Protein AF-X1UPT7-F1 (afdb_monomer)

Structure (mmCIF, N/CA/C/O backbone):
data_AF-X1UPT7-F1
#
_entry.id   AF-X1UPT7-F1
#
loop_
_atom_site.group_PDB
_atom_site.id
_atom_site.type_symbol
_atom_site.label_atom_id
_atom_site.label_alt_id
_atom_site.label_comp_id
_atom_site.label_asym_id
_atom_site.label_entity_id
_atom_site.label_seq_id
_atom_site.pdbx_PDB_ins_code
_atom_site.Cartn_x
_atom_site.Cartn_y
_atom_site.Cartn_z
_atom_site.occupancy
_atom_site.B_iso_or_equiv
_atom_site.auth_seq_id
_atom_site.auth_comp_id
_atom_site.auth_asym_id
_atom_site.auth_atom_id
_atom_site.pdbx_PDB_model_num
ATOM 1 N N . MET A 1 1 ? 21.732 7.103 10.721 1.00 56.06 1 MET A N 1
ATOM 2 C CA . MET A 1 1 ? 21.686 8.504 11.202 1.00 56.06 1 MET A CA 1
ATOM 3 C C . MET A 1 1 ? 20.406 9.208 10.774 1.00 56.06 1 MET A C 1
ATOM 5 O O . MET A 1 1 ? 19.753 9.773 11.635 1.00 56.06 1 MET A O 1
ATOM 9 N N . GLU A 1 2 ? 19.996 9.115 9.507 1.00 61.31 2 GLU A N 1
ATOM 10 C CA . GLU A 1 2 ? 18.750 9.713 8.986 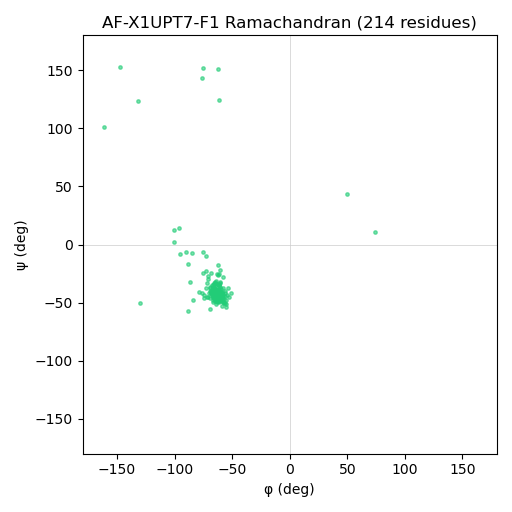1.00 61.31 2 GLU A CA 1
ATOM 11 C C . GLU A 1 2 ? 17.491 9.335 9.794 1.00 61.31 2 GLU A C 1
ATOM 13 O O . GLU A 1 2 ? 16.743 10.208 10.227 1.00 61.31 2 GLU A O 1
ATOM 18 N N . THR A 1 3 ? 17.338 8.053 10.142 1.00 68.00 3 THR A N 1
ATOM 19 C CA . THR A 1 3 ? 16.233 7.556 10.982 1.00 68.00 3 THR A CA 1
ATOM 20 C C . THR A 1 3 ? 16.205 8.185 12.380 1.00 68.00 3 THR A C 1
ATOM 22 O O . THR A 1 3 ? 15.137 8.411 12.937 1.00 68.00 3 THR A O 1
ATOM 25 N N . ILE A 1 4 ? 17.373 8.501 12.953 1.00 77.75 4 ILE A N 1
ATOM 26 C CA . ILE A 1 4 ? 17.478 9.086 14.298 1.00 77.75 4 ILE A CA 1
ATOM 27 C C . ILE A 1 4 ? 17.049 10.555 14.262 1.00 77.75 4 ILE A C 1
ATOM 29 O O . ILE A 1 4 ? 16.282 10.979 15.122 1.00 77.75 4 ILE A O 1
ATOM 33 N N . PHE A 1 5 ? 17.480 11.317 13.251 1.00 79.75 5 PHE A N 1
ATOM 34 C CA . PHE A 1 5 ? 17.073 12.716 13.081 1.00 79.75 5 PHE A CA 1
ATOM 35 C C . PHE A 1 5 ? 15.572 12.849 12.818 1.00 79.75 5 PHE A C 1
ATOM 37 O O . PHE A 1 5 ? 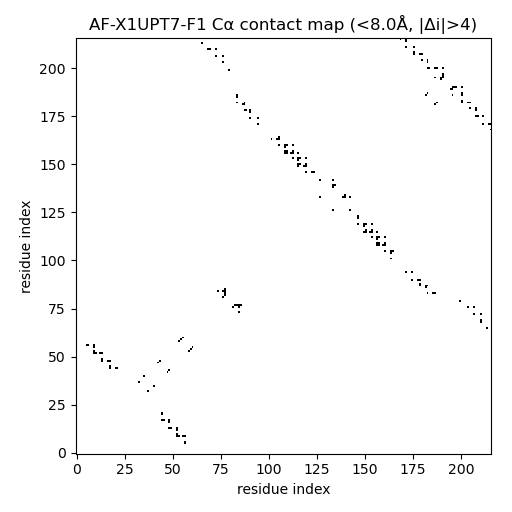14.919 13.681 13.446 1.00 79.75 5 PHE A O 1
ATOM 44 N N . LEU A 1 6 ? 15.015 11.998 11.953 1.00 76.31 6 LEU A N 1
ATOM 45 C CA . LEU A 1 6 ? 13.578 11.968 11.677 1.00 76.31 6 LEU A CA 1
ATOM 46 C C . LEU A 1 6 ? 12.762 11.578 12.909 1.00 76.31 6 LEU A C 1
ATOM 48 O O . LEU A 1 6 ? 11.766 12.229 13.223 1.00 76.31 6 LEU A O 1
ATOM 52 N N . SER A 1 7 ? 13.215 10.567 13.653 1.00 79.19 7 SER A N 1
ATOM 53 C CA . SER A 1 7 ? 12.570 10.173 14.905 1.00 79.19 7 SER A CA 1
ATOM 54 C C . SER A 1 7 ? 12.634 11.292 15.944 1.00 79.19 7 SER A C 1
ATOM 56 O O . SER A 1 7 ? 11.641 11.554 16.620 1.00 79.19 7 SER A O 1
ATOM 58 N N . TYR A 1 8 ? 13.773 11.975 16.074 1.00 85.50 8 TYR A N 1
ATOM 59 C CA . TYR A 1 8 ? 13.924 13.084 17.012 1.00 85.50 8 TYR A CA 1
ATOM 60 C C . TYR A 1 8 ? 13.021 14.266 16.639 1.00 85.50 8 TYR A C 1
ATOM 62 O O . TYR A 1 8 ? 12.299 14.775 17.494 1.00 85.50 8 TYR A O 1
ATOM 70 N N . ALA A 1 9 ? 12.994 14.655 15.361 1.00 83.38 9 ALA A N 1
ATOM 71 C CA . ALA A 1 9 ? 12.114 15.708 14.858 1.00 83.38 9 ALA A CA 1
ATOM 72 C C . ALA A 1 9 ? 10.633 15.363 15.083 1.00 83.38 9 ALA A C 1
ATOM 74 O O . ALA A 1 9 ? 9.875 16.197 15.577 1.00 83.38 9 ALA A O 1
ATOM 75 N N . GLY A 1 10 ? 10.238 14.116 14.808 1.00 82.94 10 GLY A N 1
ATOM 76 C CA . GLY A 1 10 ? 8.893 13.617 15.085 1.00 82.94 10 GLY A CA 1
ATOM 77 C C . GLY A 1 10 ? 8.505 13.736 16.554 1.00 82.94 10 GLY A C 1
ATOM 78 O O . GLY A 1 10 ? 7.450 14.283 16.870 1.00 82.94 10 GLY A O 1
ATOM 79 N N . GLN A 1 11 ? 9.376 13.282 17.460 1.00 86.31 11 GLN A N 1
ATOM 80 C CA . GLN A 1 11 ? 9.138 13.376 18.903 1.00 86.31 11 GLN A CA 1
ATOM 81 C C . GLN A 1 11 ? 9.111 14.827 19.400 1.00 86.31 11 GLN A C 1
ATOM 83 O O . GLN A 1 11 ? 8.275 15.164 20.237 1.00 86.31 11 GLN A O 1
ATOM 88 N N . ALA A 1 12 ? 9.957 15.708 18.861 1.00 87.56 12 ALA A N 1
ATOM 89 C CA . ALA A 1 12 ? 9.959 17.131 19.202 1.00 87.56 12 ALA A CA 1
ATOM 90 C C . ALA A 1 12 ? 8.655 17.831 18.780 1.00 87.56 12 ALA A C 1
ATOM 92 O O . ALA A 1 12 ? 8.080 18.599 19.556 1.00 87.56 12 ALA A O 1
ATOM 93 N N . VAL A 1 13 ? 8.149 17.528 17.580 1.00 86.38 13 VAL A N 1
ATOM 94 C CA . VAL A 1 13 ? 6.847 18.019 17.100 1.00 86.38 13 VAL A CA 1
ATOM 95 C C . VAL A 1 13 ? 5.713 17.502 17.991 1.00 86.38 13 VAL A C 1
ATOM 97 O O . VAL A 1 13 ? 4.844 18.275 18.393 1.00 86.38 13 VAL A O 1
ATOM 100 N N . LEU A 1 14 ? 5.747 16.219 18.360 1.00 87.56 14 LEU A N 1
ATOM 101 C CA . LEU A 1 14 ? 4.757 15.594 19.240 1.00 87.56 14 LEU A CA 1
ATOM 102 C C . LEU A 1 14 ? 4.750 16.252 20.632 1.00 87.56 14 LEU A C 1
ATOM 104 O O . LEU A 1 14 ? 3.688 16.595 21.157 1.00 87.56 14 LEU A O 1
ATOM 108 N N . PHE A 1 15 ? 5.935 16.486 21.200 1.00 89.75 15 PHE A N 1
ATOM 109 C CA . PHE A 1 15 ? 6.110 17.189 22.469 1.00 89.75 15 PHE A CA 1
ATOM 110 C C . PHE A 1 15 ? 5.512 18.600 22.421 1.00 89.75 15 PHE A C 1
ATOM 112 O O . PHE A 1 15 ? 4.716 18.958 23.295 1.00 89.75 15 PHE A O 1
ATOM 119 N N . ARG A 1 16 ? 5.832 19.384 21.381 1.00 91.38 16 ARG A N 1
ATOM 120 C CA . ARG A 1 16 ? 5.304 20.747 21.224 1.00 91.38 16 ARG A CA 1
ATOM 121 C C . ARG A 1 16 ? 3.782 20.750 21.061 1.00 91.38 16 ARG A C 1
ATOM 123 O O . ARG A 1 16 ? 3.112 21.447 21.815 1.00 91.38 16 ARG A O 1
ATOM 130 N N . MET A 1 17 ? 3.233 19.919 20.170 1.00 91.00 17 MET A N 1
ATOM 131 C CA . MET A 1 17 ? 1.781 19.834 19.957 1.00 91.00 17 MET A CA 1
ATOM 132 C C . MET A 1 17 ? 1.025 19.451 21.235 1.00 91.00 17 MET A C 1
ATOM 134 O O . MET A 1 17 ? -0.002 20.051 21.539 1.00 91.00 17 MET A O 1
ATOM 138 N N . ARG A 1 18 ? 1.522 18.478 22.013 1.00 92.00 18 ARG A N 1
ATOM 139 C CA . ARG A 1 18 ? 0.886 18.099 23.289 1.00 92.00 18 ARG A CA 1
ATOM 140 C C . ARG A 1 18 ? 0.945 19.220 24.319 1.00 92.00 18 ARG A C 1
ATOM 142 O O . ARG A 1 18 ? -0.029 19.413 25.039 1.00 92.00 18 ARG A O 1
ATOM 149 N N . THR A 1 19 ? 2.058 19.945 24.370 1.00 93.50 19 THR A N 1
ATOM 150 C CA . THR A 1 19 ? 2.248 21.060 25.305 1.00 93.50 19 THR A CA 1
ATOM 151 C C . THR A 1 19 ? 1.307 22.218 24.971 1.00 93.50 19 THR A C 1
ATOM 153 O O . THR A 1 19 ? 0.572 22.665 25.845 1.00 93.50 19 THR A O 1
ATOM 156 N N . GLU A 1 20 ? 1.250 22.640 23.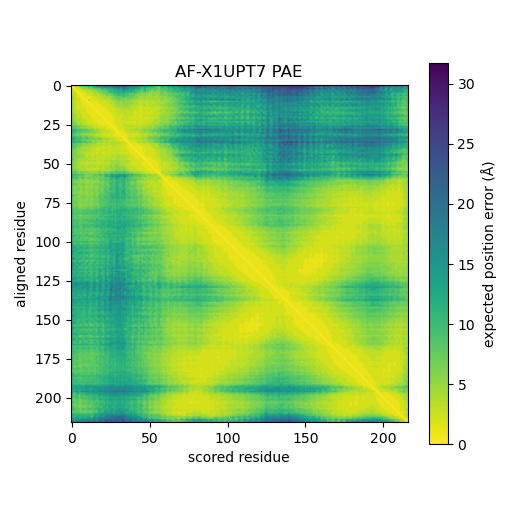705 1.00 93.62 20 GLU A N 1
ATOM 157 C CA . GLU A 1 20 ? 0.351 23.709 23.240 1.00 93.62 20 GLU A CA 1
ATOM 158 C C . GLU A 1 20 ? -1.126 23.329 23.405 1.00 93.62 20 GLU A C 1
ATOM 160 O O . GLU A 1 20 ? -1.926 24.134 23.873 1.00 93.62 20 GLU A O 1
ATOM 165 N N . MET A 1 21 ? -1.496 22.084 23.088 1.00 91.00 21 MET A N 1
ATOM 166 C CA . MET A 1 21 ? -2.861 21.594 23.301 1.00 91.00 21 MET A CA 1
ATOM 167 C C . MET A 1 21 ? -3.239 21.572 24.782 1.00 91.00 21 MET A C 1
ATOM 169 O O . MET A 1 21 ? -4.369 21.908 25.129 1.00 91.00 21 MET A O 1
ATOM 173 N N . PHE A 1 22 ? -2.321 21.166 25.660 1.00 92.88 22 PHE A N 1
ATOM 174 C CA . PHE A 1 22 ? -2.568 21.148 27.097 1.00 92.88 22 PHE A CA 1
ATOM 175 C C . PHE A 1 22 ? -2.723 22.563 27.665 1.00 92.88 22 PHE A C 1
ATOM 177 O O . PHE A 1 22 ? -3.667 22.808 28.413 1.00 92.88 22 PHE A O 1
ATOM 184 N N . ASP A 1 23 ? -1.852 23.492 27.269 1.00 95.31 23 ASP A N 1
ATOM 185 C CA . ASP A 1 23 ? -1.944 24.899 27.671 1.00 95.31 23 ASP A CA 1
ATOM 186 C C . ASP A 1 23 ? -3.246 25.542 27.165 1.00 95.31 23 ASP A C 1
ATOM 188 O O . ASP A 1 23 ? -3.995 26.147 27.933 1.00 95.31 23 ASP A O 1
ATOM 192 N N . HIS A 1 24 ? -3.602 25.297 25.901 1.00 93.69 24 HIS A N 1
ATOM 193 C CA . HIS A 1 24 ? -4.856 25.780 25.332 1.00 93.69 24 HIS A CA 1
ATOM 194 C C . HIS A 1 24 ? -6.080 25.237 26.082 1.00 93.69 24 HIS A C 1
ATOM 196 O O . HIS A 1 24 ? -7.001 25.995 26.376 1.00 93.69 24 HIS A O 1
ATOM 202 N N . LEU A 1 25 ? -6.087 23.947 26.445 1.00 92.88 25 LEU A N 1
ATOM 203 C CA . LEU A 1 25 ? -7.176 23.353 27.226 1.00 92.88 25 LEU A CA 1
ATOM 204 C C . LEU A 1 25 ? -7.347 24.034 28.592 1.00 92.88 25 LEU A C 1
ATOM 206 O O . LEU A 1 25 ? -8.484 24.204 29.024 1.00 92.88 25 LEU A O 1
ATOM 210 N N . GLN A 1 26 ? -6.267 24.461 29.254 1.00 92.69 26 GLN A N 1
ATOM 211 C CA . GLN A 1 26 ? -6.364 25.162 30.543 1.00 92.69 26 GLN A CA 1
ATOM 212 C C . GLN A 1 26 ? -6.993 26.558 30.434 1.00 92.69 26 GLN A C 1
ATOM 214 O O . GLN A 1 26 ? -7.561 27.050 31.406 1.00 92.69 26 GLN A O 1
ATOM 219 N N . GLN A 1 27 ? -6.921 27.187 29.261 1.00 94.44 27 GLN A N 1
ATOM 220 C CA . GLN A 1 27 ? -7.452 28.531 29.017 1.00 94.44 27 GLN A CA 1
ATOM 221 C C . GLN A 1 27 ? -8.919 28.521 28.545 1.00 94.44 27 GLN A C 1
ATOM 223 O O . GLN A 1 27 ? -9.542 29.577 28.412 1.00 94.44 27 GLN A O 1
ATOM 228 N N . LEU A 1 28 ? -9.499 27.343 28.285 1.00 92.81 28 LEU A N 1
ATOM 229 C CA . LEU A 1 28 ? -10.886 27.221 27.839 1.00 92.81 28 LEU A CA 1
ATOM 230 C C . LEU A 1 28 ? -11.880 27.426 28.989 1.00 92.81 28 LEU A C 1
ATOM 232 O O . LEU A 1 28 ? -11.686 26.982 30.116 1.00 92.81 28 LEU A O 1
ATOM 236 N N . SER A 1 29 ? -13.009 28.065 28.673 1.00 93.75 29 SER A N 1
ATOM 237 C CA . SER A 1 29 ? -14.088 28.291 29.642 1.00 93.75 29 SER A CA 1
ATOM 238 C C . SER A 1 29 ? -14.698 26.981 30.163 1.00 93.75 29 SER A C 1
ATOM 240 O O . SER A 1 29 ? -14.821 26.012 29.417 1.00 93.75 29 SER A O 1
ATOM 242 N N . LEU A 1 30 ? -15.209 26.982 31.397 1.00 88.88 30 LEU A N 1
ATOM 243 C CA . LEU A 1 30 ? -15.924 25.834 31.985 1.00 88.88 30 LEU A CA 1
ATOM 244 C C . LEU A 1 30 ? -17.091 25.342 31.109 1.00 88.88 30 LEU A C 1
ATOM 246 O O . LEU A 1 30 ? -17.254 24.142 30.906 1.00 88.88 30 LEU A O 1
ATOM 250 N N . ARG A 1 31 ? -17.810 26.269 30.460 1.00 92.50 31 ARG A N 1
ATOM 251 C CA . ARG A 1 31 ? -18.898 25.960 29.517 1.00 92.50 31 ARG A CA 1
ATOM 252 C C . ARG A 1 31 ? -18.444 25.090 28.339 1.00 92.50 31 ARG A C 1
ATOM 254 O O . ARG A 1 31 ? -19.250 24.358 27.766 1.00 92.50 31 ARG A O 1
ATOM 261 N N . PHE A 1 32 ? -17.174 25.158 27.940 1.00 91.94 32 PHE A N 1
ATOM 262 C CA . PHE A 1 32 ? -16.632 24.265 26.916 1.00 91.94 32 PHE A CA 1
ATOM 263 C C . PHE A 1 32 ? -16.625 22.810 27.401 1.00 91.94 32 PHE A C 1
ATOM 265 O O . PHE A 1 32 ? -17.041 21.922 26.653 1.00 91.94 32 PHE A O 1
ATOM 272 N N . PHE A 1 33 ? -16.209 22.579 28.647 1.00 90.50 33 PHE A N 1
ATOM 273 C CA . PHE A 1 33 ? -16.139 21.252 29.261 1.00 90.50 33 PHE A CA 1
ATOM 274 C C . PHE A 1 33 ? -17.522 20.669 29.567 1.00 90.50 33 PHE A C 1
ATOM 276 O O . PHE A 1 33 ? -17.705 19.463 29.428 1.00 90.50 33 PHE A O 1
ATOM 283 N N . ASP A 1 34 ? -18.520 21.511 29.841 1.00 90.75 34 ASP A N 1
ATOM 284 C CA . ASP A 1 34 ? -19.914 21.063 29.982 1.00 90.75 34 ASP A CA 1
ATOM 285 C C . ASP A 1 34 ? -20.479 20.487 28.671 1.00 90.75 34 ASP A C 1
ATOM 287 O O . ASP A 1 34 ? -21.296 19.567 28.672 1.00 90.75 34 ASP A O 1
ATOM 291 N N . ASN A 1 35 ? -20.010 20.999 27.527 1.00 89.69 35 ASN A N 1
ATOM 292 C CA . ASN A 1 35 ? -20.468 20.585 26.199 1.00 89.69 35 ASN A CA 1
ATOM 293 C C . ASN A 1 35 ? -19.587 19.498 25.549 1.00 89.69 35 ASN A C 1
ATOM 295 O O . ASN A 1 35 ? -19.950 18.950 24.503 1.00 89.69 35 ASN A O 1
ATOM 299 N N . HIS A 1 36 ? -18.439 19.155 26.146 1.00 87.50 36 HIS A N 1
ATOM 300 C CA . HIS A 1 36 ? -17.479 18.205 25.578 1.00 87.50 36 HIS A CA 1
ATOM 301 C C . HIS A 1 36 ? -17.026 17.162 26.599 1.00 87.50 36 HIS A C 1
ATOM 303 O O . HIS A 1 36 ? -16.427 17.467 27.621 1.00 87.50 36 HIS A O 1
ATOM 309 N N . LYS A 1 37 ? -17.212 15.879 26.267 1.00 89.06 37 LYS A N 1
ATOM 310 C CA . LYS A 1 37 ? -16.746 14.769 27.111 1.00 89.06 37 LYS A CA 1
ATOM 311 C C . LYS A 1 37 ? -15.219 14.803 27.260 1.00 89.06 37 LYS A C 1
ATOM 313 O O . LYS A 1 37 ? -14.514 14.685 26.256 1.00 89.06 37 LYS A O 1
ATOM 318 N N . VAL A 1 38 ? -14.721 14.830 28.499 1.00 87.50 38 VAL A N 1
ATOM 319 C CA . VAL A 1 38 ? -13.280 14.823 28.834 1.00 87.50 38 VAL A CA 1
ATOM 320 C C . VAL A 1 38 ? -12.527 13.690 28.126 1.00 87.50 38 VAL A C 1
ATOM 322 O O . VAL A 1 38 ? -11.476 13.918 27.535 1.00 87.50 38 VAL A O 1
ATOM 325 N N . GLY A 1 39 ? -13.105 12.485 28.064 1.00 84.81 39 GLY A N 1
ATOM 326 C CA . GLY A 1 39 ? -12.492 11.351 27.359 1.00 84.81 39 GLY A CA 1
ATOM 327 C C . GLY A 1 39 ? -12.266 11.587 25.857 1.00 84.81 39 GLY A C 1
ATOM 328 O O . GLY A 1 39 ? -11.278 11.115 25.300 1.00 84.81 39 GLY A O 1
ATOM 329 N N . ARG A 1 40 ? -13.128 12.373 25.193 1.00 84.06 40 ARG A N 1
ATOM 330 C CA . ARG A 1 40 ? -12.933 12.756 23.784 1.00 84.06 40 ARG A CA 1
ATOM 331 C C . ARG A 1 40 ? -11.750 13.714 23.642 1.00 84.06 40 ARG A C 1
ATOM 333 O O . ARG A 1 40 ? -10.983 13.567 22.698 1.00 84.06 40 ARG A O 1
ATOM 340 N N . LEU A 1 41 ? -11.595 14.662 24.567 1.00 89.19 41 LEU A N 1
ATOM 341 C CA . LEU A 1 41 ? -10.467 15.600 24.576 1.00 89.19 41 LEU A CA 1
ATOM 342 C C . LEU A 1 41 ? -9.144 14.855 24.799 1.00 89.19 41 LEU A C 1
ATOM 344 O O . LEU A 1 41 ? -8.211 15.035 24.021 1.00 89.19 41 LEU A O 1
ATOM 348 N N . MET A 1 42 ? -9.110 13.931 25.764 1.00 87.88 42 MET A N 1
ATOM 349 C CA . MET A 1 42 ? -7.947 13.069 26.015 1.00 87.88 42 MET A CA 1
ATOM 350 C C . MET A 1 42 ? -7.572 12.234 24.784 1.00 87.88 42 MET A C 1
ATOM 352 O O . MET A 1 42 ? -6.403 12.191 24.404 1.00 87.88 42 MET A O 1
ATOM 356 N N . SER A 1 43 ? -8.560 11.637 24.102 1.00 86.69 43 SER A N 1
ATOM 357 C CA . SER A 1 43 ? -8.315 10.890 22.862 1.00 86.69 43 SER A CA 1
ATOM 358 C C . SER A 1 43 ? -7.723 11.766 21.760 1.00 86.69 43 SER A C 1
ATOM 360 O O . SER A 1 43 ? -6.850 11.296 21.043 1.00 86.69 43 SER A O 1
ATOM 362 N N . ARG A 1 44 ? -8.162 13.019 21.606 1.00 86.94 44 ARG A N 1
ATOM 363 C CA . ARG A 1 44 ? -7.607 13.917 20.579 1.00 86.94 44 ARG A CA 1
ATOM 364 C C . ARG A 1 44 ? -6.147 14.270 20.865 1.00 86.94 44 ARG A C 1
ATOM 366 O O . ARG A 1 44 ? -5.307 14.173 19.979 1.00 86.94 44 ARG A O 1
ATOM 373 N N . VAL A 1 45 ? -5.826 14.615 22.113 1.00 89.12 45 VAL A N 1
ATOM 374 C CA . VAL A 1 45 ? -4.452 14.973 22.516 1.00 89.12 45 VAL A CA 1
ATOM 375 C C . VAL A 1 45 ? -3.488 13.786 22.393 1.00 89.12 45 VAL A C 1
ATOM 377 O O . VAL A 1 45 ? -2.308 13.969 22.096 1.00 89.12 45 VAL A O 1
ATOM 380 N N . GLN A 1 46 ? -3.969 12.561 22.615 1.00 85.25 46 GLN A N 1
ATOM 381 C CA . GLN A 1 46 ? -3.131 11.365 22.524 1.00 85.25 46 GLN A CA 1
ATOM 382 C C . GLN A 1 46 ? -3.085 10.774 21.114 1.00 85.25 46 GLN A C 1
ATOM 384 O O . GLN A 1 46 ? -1.992 10.638 20.568 1.00 85.25 46 GLN A O 1
ATOM 389 N N . ASN A 1 47 ? -4.242 10.434 20.541 1.00 87.69 47 ASN A N 1
ATOM 390 C CA . ASN A 1 47 ? -4.348 9.658 19.305 1.00 87.69 47 ASN A CA 1
ATOM 391 C C . ASN A 1 47 ? -4.228 10.534 18.058 1.00 87.69 47 ASN A C 1
ATOM 393 O O . ASN A 1 47 ? -3.451 10.199 17.169 1.00 87.69 47 ASN A O 1
ATOM 397 N N . ASP A 1 48 ? -4.947 11.657 17.986 1.00 89.62 48 ASP A N 1
ATOM 398 C CA . ASP A 1 48 ? -4.929 12.494 16.777 1.00 89.62 48 ASP A CA 1
ATOM 399 C C . ASP A 1 48 ? -3.548 13.147 16.603 1.00 89.62 48 ASP A C 1
ATOM 401 O O . ASP A 1 48 ? -2.993 13.140 15.507 1.00 89.62 48 ASP A O 1
ATOM 405 N N . VAL A 1 49 ? -2.937 13.626 17.694 1.00 86.62 49 VAL A N 1
ATOM 406 C CA . VAL A 1 49 ? -1.564 14.172 17.671 1.00 86.62 49 VAL A CA 1
ATOM 407 C C . VAL A 1 49 ? -0.540 13.108 17.264 1.00 86.62 49 VAL A C 1
ATOM 409 O O . VAL A 1 49 ? 0.390 13.402 16.515 1.00 86.62 49 VAL A O 1
ATOM 412 N N . HIS A 1 50 ? -0.707 11.867 17.727 1.00 86.31 50 HIS A N 1
ATOM 413 C CA . HIS A 1 50 ? 0.177 10.770 17.339 1.00 86.31 50 HIS A CA 1
ATOM 414 C C . HIS A 1 50 ? 0.030 10.411 15.854 1.00 86.31 50 HIS A C 1
ATOM 416 O O . HIS A 1 50 ? 1.039 10.286 15.169 1.00 86.31 50 HIS A O 1
ATOM 422 N N . GLN A 1 51 ? -1.197 10.363 15.327 1.00 85.44 51 GLN A N 1
ATOM 423 C CA . GLN A 1 51 ? -1.452 10.158 13.895 1.00 85.44 51 GLN A CA 1
ATOM 424 C C . GLN A 1 51 ? -0.806 11.252 13.035 1.00 85.44 51 GLN A C 1
ATOM 426 O O . GLN A 1 51 ? -0.198 10.957 12.009 1.00 85.44 51 GLN A O 1
ATOM 431 N N . VAL A 1 52 ? -0.889 12.519 13.457 1.00 85.38 52 VAL A N 1
ATOM 432 C CA . VAL A 1 52 ? -0.204 13.624 12.764 1.00 85.38 52 VAL A CA 1
ATOM 433 C C . VAL A 1 52 ? 1.309 13.409 12.764 1.00 85.38 52 VAL A C 1
ATOM 435 O O . VAL A 1 52 ? 1.950 13.596 11.731 1.00 85.38 52 VAL A O 1
ATOM 438 N N . GLN A 1 53 ? 1.887 12.981 13.889 1.00 84.50 53 GLN A N 1
ATOM 439 C CA . GLN A 1 53 ? 3.311 12.663 13.948 1.00 84.50 53 GLN A CA 1
ATOM 440 C C . GLN A 1 53 ? 3.681 11.508 13.009 1.00 84.50 53 GLN A C 1
ATOM 442 O O . GLN A 1 53 ? 4.653 11.655 12.276 1.00 84.50 53 GLN A O 1
ATOM 447 N N . GLU A 1 54 ? 2.925 10.409 12.981 1.00 83.38 54 GLU A N 1
ATOM 448 C CA . GLU A 1 54 ? 3.185 9.290 12.062 1.00 83.38 54 GLU A CA 1
ATOM 449 C C . GLU A 1 54 ? 3.136 9.730 10.593 1.00 83.38 54 GLU A C 1
ATOM 451 O O . GLU A 1 54 ? 4.036 9.411 9.812 1.00 83.38 54 GLU A O 1
ATOM 456 N N . LEU A 1 55 ? 2.138 10.536 10.220 1.00 82.12 55 LEU A N 1
ATOM 457 C CA . LEU A 1 55 ? 2.040 11.093 8.871 1.00 82.12 55 LEU A CA 1
ATOM 458 C C . LEU A 1 55 ? 3.263 11.944 8.506 1.00 82.12 55 LEU A C 1
ATOM 460 O O . LEU A 1 55 ? 3.751 11.846 7.382 1.00 82.12 55 LEU A O 1
ATOM 464 N N . LEU A 1 56 ? 3.775 12.751 9.439 1.00 76.12 56 LEU A N 1
ATOM 465 C CA . LEU A 1 56 ? 4.951 13.597 9.214 1.00 76.12 56 LEU A CA 1
ATOM 466 C C . LEU A 1 56 ? 6.259 12.798 9.160 1.00 76.12 56 LEU A C 1
ATOM 468 O O . LEU A 1 56 ? 7.143 13.142 8.378 1.00 76.12 56 LEU A O 1
ATOM 472 N N . THR A 1 57 ? 6.405 11.761 9.988 1.00 76.12 57 THR A N 1
ATOM 473 C CA . THR A 1 57 ? 7.676 11.030 10.113 1.00 76.12 57 THR A CA 1
ATOM 474 C C . THR A 1 57 ? 7.859 9.907 9.110 1.00 76.12 57 THR A C 1
ATOM 476 O O . THR A 1 57 ? 8.998 9.622 8.756 1.00 76.12 57 THR A O 1
ATOM 479 N N . SER A 1 58 ? 6.787 9.241 8.687 1.00 74.19 58 SER A N 1
ATOM 480 C CA . SER A 1 58 ? 6.879 8.088 7.782 1.00 74.19 58 SER A CA 1
ATOM 481 C C . SER A 1 58 ? 5.930 8.230 6.604 1.00 74.19 58 SER A C 1
ATOM 483 O O . SER A 1 58 ? 6.376 8.185 5.464 1.00 74.19 58 SER A O 1
ATOM 485 N N . GLY A 1 59 ? 4.650 8.524 6.847 1.00 77.56 59 GLY A N 1
ATOM 486 C CA . GLY A 1 59 ? 3.633 8.511 5.789 1.00 77.56 59 GLY A CA 1
ATOM 487 C C . GLY A 1 59 ? 3.965 9.402 4.584 1.00 77.56 59 GLY A C 1
ATOM 488 O O . GLY A 1 59 ? 3.984 8.935 3.446 1.00 77.56 59 GLY A O 1
ATOM 489 N N . ILE A 1 60 ? 4.248 10.686 4.813 1.00 81.94 60 ILE A N 1
ATOM 490 C CA . ILE A 1 60 ? 4.533 11.646 3.735 1.00 81.94 60 ILE A CA 1
ATOM 491 C C . ILE A 1 60 ? 5.882 11.354 3.075 1.00 81.94 60 ILE A C 1
ATOM 493 O O . ILE A 1 60 ? 5.989 11.426 1.851 1.00 81.94 60 ILE A O 1
ATOM 497 N N . LEU A 1 61 ? 6.904 11.019 3.863 1.00 82.56 61 LEU A N 1
ATOM 498 C CA . LEU A 1 61 ? 8.241 10.746 3.337 1.00 82.56 61 LEU A CA 1
ATOM 499 C C . LEU A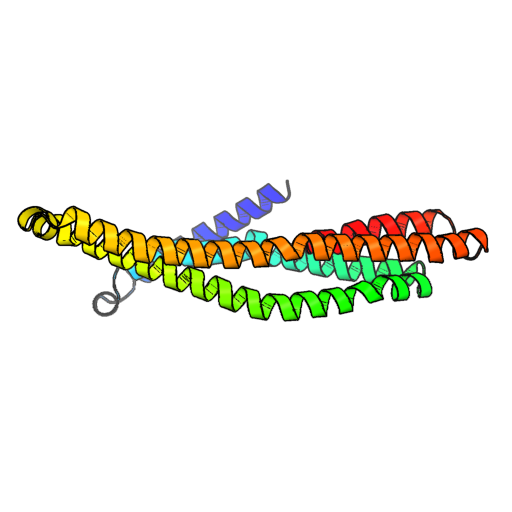 1 61 ? 8.265 9.492 2.470 1.00 82.56 61 LEU A C 1
ATOM 501 O O . LEU A 1 61 ? 8.871 9.521 1.399 1.00 82.56 61 LEU A O 1
ATOM 505 N N . ASP A 1 62 ? 7.558 8.440 2.868 1.00 82.88 62 ASP A N 1
ATOM 506 C CA . ASP A 1 62 ? 7.443 7.213 2.083 1.00 82.88 62 ASP A CA 1
ATOM 507 C C . ASP A 1 62 ? 6.724 7.479 0.756 1.00 82.88 62 ASP A C 1
ATOM 509 O O . ASP A 1 62 ? 7.190 7.040 -0.299 1.00 82.88 62 ASP A O 1
ATOM 513 N N . ILE A 1 63 ? 5.637 8.262 0.772 1.00 85.25 63 ILE A N 1
ATOM 514 C CA . ILE A 1 63 ? 4.905 8.655 -0.445 1.00 85.25 63 ILE A CA 1
ATOM 515 C C . ILE A 1 63 ? 5.798 9.481 -1.374 1.00 85.25 63 ILE A C 1
ATOM 517 O O . ILE A 1 63 ? 5.871 9.191 -2.570 1.00 85.25 63 ILE A O 1
ATOM 521 N N . LEU A 1 64 ? 6.486 10.496 -0.843 1.00 87.00 64 LEU A N 1
ATOM 522 C CA . LEU A 1 64 ? 7.366 11.361 -1.629 1.00 87.00 64 LEU A CA 1
ATOM 523 C C . LEU A 1 64 ? 8.542 10.581 -2.215 1.00 87.00 64 LEU A C 1
ATOM 525 O O . LEU A 1 64 ? 8.825 10.705 -3.406 1.00 87.00 64 LEU A O 1
ATOM 529 N N . THR A 1 65 ? 9.190 9.745 -1.407 1.00 86.94 65 THR A N 1
ATOM 530 C CA . THR A 1 65 ? 10.321 8.914 -1.834 1.00 86.94 65 THR A CA 1
ATOM 531 C C . THR A 1 65 ? 9.883 7.922 -2.901 1.00 86.94 65 THR A C 1
ATOM 533 O O . THR A 1 65 ? 10.560 7.776 -3.919 1.00 86.94 65 THR A O 1
ATOM 536 N N . SER A 1 66 ? 8.724 7.286 -2.724 1.00 88.50 66 SER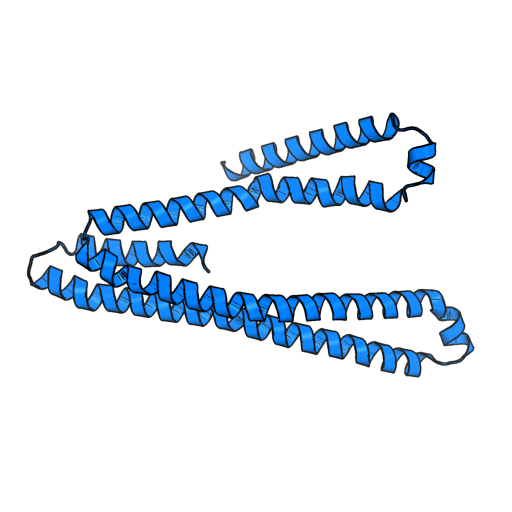 A N 1
ATOM 537 C CA . SER A 1 66 ? 8.156 6.362 -3.708 1.00 88.50 66 SER A CA 1
ATOM 538 C C . SER A 1 66 ? 7.825 7.074 -5.017 1.00 88.50 66 SER A C 1
ATOM 540 O O . SER A 1 66 ? 8.234 6.613 -6.081 1.00 88.50 66 SER A O 1
ATOM 542 N N . ALA A 1 67 ? 7.152 8.226 -4.959 1.00 90.25 67 ALA A N 1
ATOM 543 C CA . ALA A 1 67 ? 6.812 9.010 -6.144 1.00 90.25 67 ALA A CA 1
ATOM 544 C C . ALA A 1 67 ? 8.068 9.480 -6.892 1.00 90.25 67 ALA A C 1
ATOM 546 O O . ALA A 1 67 ? 8.174 9.287 -8.104 1.00 90.25 67 ALA A O 1
ATOM 547 N N . LEU A 1 68 ? 9.049 10.030 -6.172 1.00 91.25 68 LEU A N 1
ATOM 548 C CA . LEU A 1 68 ? 10.308 10.489 -6.753 1.00 91.25 68 LEU A CA 1
ATOM 549 C C . LEU A 1 68 ? 11.105 9.329 -7.358 1.00 91.25 68 LEU A C 1
ATOM 551 O O . LEU A 1 68 ? 11.649 9.465 -8.451 1.00 91.25 68 LEU A O 1
ATOM 555 N N . THR A 1 69 ? 11.128 8.174 -6.691 1.00 90.62 69 THR A N 1
ATOM 556 C CA . THR A 1 69 ? 11.788 6.963 -7.194 1.00 90.62 69 THR A CA 1
ATOM 557 C C . THR A 1 69 ? 11.128 6.472 -8.480 1.00 90.62 69 THR A C 1
ATOM 559 O O . THR A 1 69 ? 11.829 6.213 -9.456 1.00 90.62 69 THR A O 1
ATOM 562 N N . LEU A 1 70 ? 9.795 6.386 -8.530 1.00 91.25 70 LEU A N 1
ATOM 563 C CA . LEU A 1 70 ? 9.065 5.953 -9.727 1.00 91.25 70 LEU A CA 1
ATOM 564 C C . LEU A 1 70 ? 9.287 6.905 -10.908 1.00 91.25 70 LEU A C 1
ATOM 566 O O . LEU A 1 70 ? 9.578 6.454 -12.019 1.00 91.25 70 LEU A O 1
ATOM 570 N N . VAL A 1 71 ? 9.194 8.216 -10.668 1.00 94.06 71 VAL A N 1
ATOM 571 C CA . VAL A 1 71 ? 9.439 9.243 -11.693 1.00 94.06 71 VAL A CA 1
ATOM 572 C C . VAL A 1 71 ? 10.892 9.192 -12.165 1.00 94.06 71 VAL A C 1
ATOM 574 O O . VAL A 1 71 ? 11.140 9.139 -13.368 1.00 94.06 71 VAL A O 1
ATOM 577 N N . GLY A 1 72 ? 11.850 9.131 -11.239 1.00 94.88 72 GLY A N 1
ATOM 578 C CA . GLY A 1 72 ? 13.276 9.059 -11.549 1.00 94.88 72 GLY A CA 1
ATOM 579 C C . GLY A 1 72 ? 13.637 7.822 -12.370 1.00 94.88 72 GLY A C 1
ATOM 580 O O . GLY A 1 72 ? 14.303 7.945 -13.396 1.00 94.88 72 GLY A O 1
ATOM 581 N N . ILE A 1 73 ? 13.143 6.642 -11.983 1.00 94.19 73 ILE A N 1
ATOM 582 C CA . ILE A 1 73 ? 13.348 5.399 -12.742 1.00 94.19 73 ILE A CA 1
ATOM 583 C C . ILE A 1 73 ? 12.748 5.515 -14.145 1.00 94.19 73 ILE A C 1
ATOM 585 O O . ILE A 1 73 ? 13.410 5.163 -15.118 1.00 94.19 73 ILE A O 1
ATOM 589 N N . THR A 1 74 ? 11.529 6.046 -14.261 1.00 94.25 74 THR A N 1
ATOM 590 C CA . THR A 1 74 ? 10.853 6.225 -15.555 1.00 94.25 74 THR A CA 1
ATOM 591 C C . THR A 1 74 ? 11.671 7.115 -16.489 1.00 94.25 74 THR A C 1
ATOM 593 O O . THR A 1 74 ? 11.912 6.743 -17.637 1.00 94.25 74 THR A O 1
ATOM 596 N N . ILE A 1 75 ? 12.147 8.261 -15.992 1.00 96.44 75 ILE A N 1
ATOM 597 C CA . ILE A 1 75 ? 12.976 9.197 -16.764 1.00 96.44 75 ILE A CA 1
ATOM 598 C C . ILE A 1 75 ? 14.276 8.519 -17.203 1.00 96.44 75 ILE A C 1
ATOM 600 O O . ILE A 1 75 ? 14.606 8.552 -18.388 1.00 96.44 75 ILE A O 1
ATOM 604 N N . VAL A 1 76 ? 14.987 7.860 -16.282 1.00 96.06 76 VAL A N 1
ATOM 605 C CA . VAL A 1 76 ? 16.255 7.185 -16.596 1.00 96.06 76 VAL A CA 1
ATOM 606 C C . VAL A 1 76 ? 16.051 6.078 -17.631 1.00 96.06 76 VAL A C 1
ATOM 608 O O . VAL A 1 76 ? 16.796 6.021 -18.605 1.00 96.06 76 VAL A O 1
ATOM 611 N N . MET A 1 77 ? 15.022 5.239 -17.486 1.00 95.62 77 MET A N 1
ATOM 612 C CA . MET A 1 77 ? 14.726 4.181 -18.458 1.00 95.62 77 MET A CA 1
ATOM 613 C C . MET A 1 77 ? 14.455 4.754 -19.854 1.00 95.62 77 MET A C 1
ATOM 615 O O . MET A 1 77 ? 15.001 4.246 -20.835 1.00 95.62 77 MET A O 1
ATOM 619 N N . ILE A 1 78 ? 13.665 5.829 -19.952 1.00 96.44 78 ILE A N 1
ATOM 620 C CA . ILE A 1 78 ? 13.385 6.503 -21.228 1.00 96.44 78 ILE A CA 1
ATOM 621 C C . ILE A 1 78 ? 14.671 7.074 -21.840 1.00 96.44 78 ILE A C 1
ATOM 623 O O . ILE A 1 78 ? 14.898 6.886 -23.032 1.00 96.44 78 ILE A O 1
ATOM 627 N N . MET A 1 79 ? 15.529 7.717 -21.041 1.00 96.00 79 MET A N 1
ATOM 628 C CA . MET A 1 79 ? 16.810 8.262 -21.512 1.00 96.00 79 MET A CA 1
ATOM 629 C C . MET A 1 79 ? 17.775 7.177 -22.005 1.00 96.00 79 MET A C 1
ATOM 631 O O . MET A 1 79 ? 18.533 7.418 -22.940 1.00 96.00 79 MET A O 1
ATOM 635 N N . MET A 1 80 ? 17.762 5.994 -21.385 1.00 94.25 80 MET A N 1
ATOM 636 C CA . MET A 1 80 ? 18.622 4.879 -21.784 1.00 94.25 80 MET A CA 1
ATOM 637 C C . MET A 1 80 ? 18.147 4.213 -23.077 1.00 94.25 80 MET A C 1
ATOM 639 O O . MET A 1 80 ? 18.962 3.907 -23.944 1.00 94.25 80 MET A O 1
ATOM 643 N N . ASN A 1 81 ? 16.845 3.940 -23.192 1.00 95.19 81 ASN A N 1
ATOM 644 C CA . ASN A 1 81 ? 16.257 3.358 -24.394 1.00 95.19 81 ASN A CA 1
ATOM 645 C C . ASN A 1 81 ? 14.741 3.589 -24.425 1.00 95.19 81 ASN A C 1
ATOM 647 O O . ASN A 1 81 ? 13.974 2.852 -23.802 1.00 95.19 81 ASN A O 1
ATOM 651 N N . THR A 1 82 ? 14.294 4.573 -25.205 1.00 95.44 82 THR A N 1
ATOM 652 C CA . THR A 1 82 ? 12.877 4.955 -25.296 1.00 95.44 82 THR A CA 1
ATOM 653 C C . THR A 1 82 ? 11.972 3.809 -25.753 1.00 95.44 82 THR A C 1
ATOM 655 O O . THR A 1 82 ? 10.886 3.632 -25.203 1.00 95.44 82 THR A O 1
ATOM 658 N N . ARG A 1 83 ? 12.397 3.012 -26.745 1.00 94.25 83 ARG A N 1
ATOM 659 C CA . ARG A 1 83 ? 11.573 1.920 -27.298 1.00 94.25 83 ARG A CA 1
ATOM 660 C C . ARG A 1 83 ? 11.360 0.821 -26.261 1.00 94.25 83 ARG A C 1
ATOM 662 O O . ARG A 1 83 ? 10.227 0.400 -26.038 1.00 94.25 83 ARG A O 1
ATOM 669 N N . LEU A 1 84 ? 12.440 0.393 -25.608 1.00 94.69 84 LEU A N 1
ATOM 670 C CA . LEU A 1 84 ? 12.386 -0.625 -24.564 1.00 94.69 84 LEU A CA 1
ATOM 671 C C . LEU A 1 84 ? 11.630 -0.108 -23.331 1.00 94.69 84 LEU A C 1
ATOM 673 O O . LEU A 1 84 ? 10.793 -0.824 -22.790 1.00 94.69 84 LEU A O 1
ATOM 677 N N . ALA A 1 85 ? 11.844 1.151 -22.934 1.00 95.31 85 ALA A N 1
ATOM 678 C CA . ALA A 1 85 ? 11.140 1.779 -21.818 1.00 95.31 85 ALA A CA 1
ATOM 679 C C . ALA A 1 85 ? 9.626 1.797 -22.033 1.00 95.31 85 ALA A C 1
ATOM 681 O O . ALA A 1 85 ? 8.897 1.274 -21.193 1.00 95.31 85 ALA A O 1
ATOM 682 N N . LEU A 1 86 ? 9.147 2.312 -23.168 1.00 94.94 86 LEU A N 1
ATOM 683 C CA . LEU A 1 86 ? 7.713 2.345 -23.470 1.00 94.94 86 LEU A CA 1
ATOM 684 C C . LEU A 1 86 ? 7.098 0.945 -23.470 1.00 94.94 86 LEU A C 1
ATOM 686 O O . LEU A 1 86 ? 6.035 0.754 -22.885 1.00 94.94 86 LEU A O 1
ATOM 690 N N . LEU A 1 87 ? 7.793 -0.036 -24.053 1.00 94.19 87 LEU A N 1
ATOM 691 C CA . LEU A 1 87 ? 7.358 -1.430 -24.064 1.00 94.19 87 LEU A CA 1
ATOM 692 C C . LEU A 1 87 ? 7.234 -1.989 -22.636 1.00 94.19 87 LEU A C 1
ATOM 694 O O .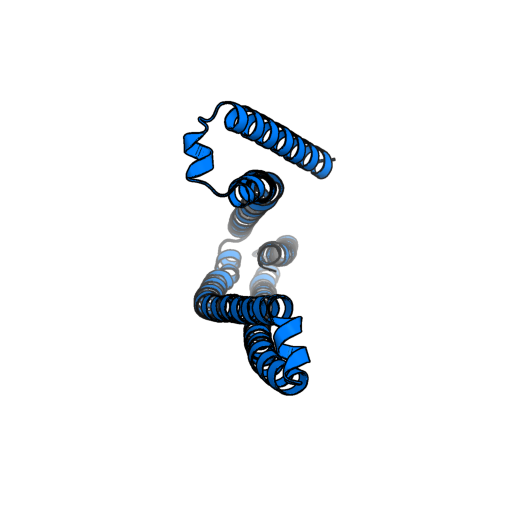 LEU A 1 87 ? 6.214 -2.582 -22.295 1.00 94.19 87 LEU A O 1
ATOM 698 N N . THR A 1 88 ? 8.218 -1.749 -21.769 1.00 92.62 88 THR A N 1
ATOM 699 C CA . THR A 1 88 ? 8.162 -2.202 -20.365 1.00 92.62 88 THR A CA 1
ATOM 700 C C . THR A 1 88 ? 7.116 -1.471 -19.532 1.00 92.62 88 THR A C 1
ATOM 702 O O . THR A 1 88 ? 6.444 -2.081 -18.699 1.00 92.62 88 THR A O 1
ATOM 705 N N . LEU A 1 89 ? 6.924 -0.176 -19.785 1.00 92.75 89 LEU A N 1
ATOM 706 C CA . LEU A 1 89 ? 5.968 0.661 -19.070 1.00 92.75 89 LEU A CA 1
ATOM 707 C C . LEU A 1 89 ? 4.519 0.348 -19.451 1.00 92.75 89 LEU A C 1
ATOM 709 O O . LEU A 1 89 ? 3.622 0.780 -18.737 1.00 92.75 89 LEU A O 1
ATOM 713 N N . THR A 1 90 ? 4.260 -0.458 -20.488 1.00 93.69 90 THR A N 1
ATOM 714 C CA . THR A 1 90 ? 2.902 -0.956 -20.792 1.00 93.69 90 THR A CA 1
ATOM 715 C C . THR A 1 90 ? 2.303 -1.801 -19.663 1.00 93.69 90 THR A C 1
ATOM 717 O O . THR A 1 90 ? 1.083 -1.881 -19.530 1.00 93.69 90 THR A O 1
ATOM 720 N N . VAL A 1 91 ? 3.137 -2.371 -18.791 1.00 92.88 91 VAL A N 1
ATOM 721 C CA . VAL A 1 91 ? 2.699 -3.113 -17.601 1.00 92.88 91 VAL A CA 1
ATOM 722 C C . VAL A 1 91 ? 2.102 -2.179 -16.534 1.00 92.88 91 VAL A C 1
ATOM 724 O O . VAL A 1 91 ? 1.225 -2.584 -15.771 1.00 92.88 91 VAL A O 1
ATOM 727 N N . VAL A 1 92 ? 2.517 -0.909 -16.497 1.00 91.75 92 VAL A N 1
ATOM 728 C CA . VAL A 1 92 ? 2.058 0.091 -15.517 1.00 91.75 92 VAL A CA 1
ATOM 729 C C . VAL A 1 92 ? 0.563 0.419 -15.638 1.00 91.75 92 VAL A C 1
ATOM 731 O O . VAL A 1 92 ? -0.126 0.337 -14.621 1.00 91.75 92 VAL A O 1
ATOM 734 N N . PRO A 1 93 ? -0.005 0.753 -16.817 1.00 94.31 93 PRO A N 1
ATOM 735 C CA . PRO A 1 93 ? -1.443 0.983 -16.932 1.00 94.31 93 PRO A CA 1
ATOM 736 C C . PRO A 1 93 ? -2.257 -0.276 -16.610 1.00 94.31 93 PRO A C 1
ATOM 738 O O . PRO A 1 93 ? -3.317 -0.164 -15.997 1.00 94.31 93 PRO A O 1
ATOM 741 N N . VAL A 1 94 ? -1.750 -1.473 -16.934 1.00 95.31 94 VAL A N 1
ATOM 742 C CA . VAL A 1 94 ? -2.390 -2.741 -16.542 1.00 95.31 94 VAL A CA 1
ATOM 743 C C . VAL A 1 94 ? -2.445 -2.868 -15.019 1.00 95.31 94 VAL A C 1
ATOM 745 O O . VAL A 1 94 ? -3.513 -3.140 -14.468 1.00 95.31 94 VAL A O 1
ATOM 748 N N . LEU A 1 95 ? -1.332 -2.598 -14.327 1.00 92.38 95 LEU A N 1
ATOM 749 C CA . LEU A 1 95 ? -1.294 -2.555 -12.864 1.00 92.38 95 LEU A CA 1
ATOM 750 C C . LEU A 1 95 ? -2.287 -1.521 -12.311 1.00 92.38 95 LEU A C 1
ATOM 752 O O . LEU A 1 95 ? -3.041 -1.829 -11.391 1.00 92.38 95 LEU A O 1
ATOM 756 N N . GLY A 1 96 ? -2.335 -0.321 -12.895 1.00 93.06 96 GLY A N 1
ATOM 757 C CA . GLY A 1 96 ? -3.263 0.738 -12.494 1.00 93.06 96 GLY A CA 1
ATOM 758 C C . GLY A 1 96 ? -4.731 0.309 -12.584 1.00 93.06 96 GLY A C 1
ATOM 759 O O . GLY A 1 96 ? -5.499 0.534 -11.648 1.00 93.06 96 GLY A O 1
ATOM 760 N N . ILE A 1 97 ? -5.114 -0.379 -13.663 1.00 96.00 97 ILE A N 1
ATOM 761 C CA . ILE A 1 97 ? -6.467 -0.929 -13.837 1.00 96.00 97 ILE A CA 1
ATOM 762 C C . ILE A 1 97 ? -6.761 -1.996 -12.777 1.00 96.00 97 ILE A C 1
ATOM 764 O O . ILE A 1 97 ? -7.819 -1.957 -12.144 1.00 96.00 97 ILE A O 1
ATOM 768 N N . VAL A 1 98 ? -5.828 -2.924 -12.546 1.00 94.31 98 VAL A N 1
ATOM 769 C CA . VAL A 1 98 ? -5.971 -3.961 -11.511 1.00 94.31 98 VAL A CA 1
ATOM 770 C C . VAL A 1 98 ? -6.185 -3.325 -10.140 1.00 94.31 98 VAL A C 1
ATOM 772 O O . VAL A 1 98 ? -7.134 -3.688 -9.442 1.00 94.31 98 VAL A O 1
ATOM 775 N N . VAL A 1 99 ? -5.339 -2.365 -9.761 1.00 92.88 99 VAL A N 1
ATOM 776 C CA . VAL A 1 99 ? -5.417 -1.672 -8.468 1.00 92.88 99 VAL A CA 1
ATOM 777 C C . VAL A 1 99 ? -6.739 -0.924 -8.338 1.00 92.88 99 VAL A C 1
ATOM 779 O O . VAL A 1 99 ? -7.405 -1.050 -7.311 1.00 92.88 99 VAL A O 1
ATOM 782 N N . PHE A 1 100 ? -7.169 -0.209 -9.379 1.00 95.12 100 PHE A N 1
ATOM 783 C CA . PHE A 1 100 ? -8.437 0.521 -9.380 1.00 95.12 100 PHE A CA 1
ATOM 784 C C . PHE A 1 100 ? -9.640 -0.406 -9.143 1.00 95.12 100 PHE A C 1
ATOM 786 O O . PHE A 1 100 ? -10.505 -0.131 -8.303 1.00 95.12 100 PHE A O 1
ATOM 793 N N . ILE A 1 101 ? -9.679 -1.540 -9.845 1.00 95.19 101 ILE A N 1
ATOM 794 C CA . ILE A 1 101 ? -10.733 -2.546 -9.686 1.00 95.19 101 ILE A CA 1
ATOM 795 C C . ILE A 1 101 ? -10.666 -3.154 -8.281 1.00 95.19 101 ILE A C 1
ATOM 797 O O . ILE A 1 101 ? -11.681 -3.207 -7.581 1.00 95.19 101 ILE A O 1
ATOM 801 N N . TRP A 1 102 ? -9.479 -3.570 -7.841 1.00 94.69 102 TRP A N 1
ATOM 802 C CA . TRP A 1 102 ? -9.259 -4.170 -6.528 1.00 94.69 102 TRP A CA 1
ATOM 803 C C . TRP A 1 102 ? -9.679 -3.239 -5.389 1.00 94.69 102 TRP A C 1
ATOM 805 O O . TRP A 1 102 ? -10.411 -3.665 -4.495 1.00 94.69 102 TRP A O 1
ATOM 815 N N . GLN A 1 103 ? -9.310 -1.956 -5.449 1.00 94.12 103 GLN A N 1
ATOM 816 C CA . GLN A 1 103 ? -9.596 -0.964 -4.411 1.00 94.12 103 GLN A CA 1
ATOM 817 C C . GLN A 1 103 ? -11.103 -0.826 -4.156 1.00 94.12 103 GLN A C 1
ATOM 819 O O . GLN A 1 103 ? -11.537 -0.716 -3.003 1.00 94.12 103 GLN A O 1
ATOM 824 N N . LYS A 1 104 ? -11.927 -0.901 -5.211 1.00 94.12 104 LYS A N 1
ATOM 825 C CA . LYS A 1 104 ? -13.394 -0.876 -5.100 1.00 94.12 104 LYS A CA 1
ATOM 826 C C . LYS A 1 104 ? -13.924 -2.036 -4.253 1.00 94.12 104 LYS A C 1
ATOM 828 O O . LYS A 1 104 ? -14.806 -1.825 -3.414 1.00 94.12 104 LYS A O 1
ATOM 833 N N . TYR A 1 105 ? -13.409 -3.246 -4.460 1.00 95.12 105 TYR A N 1
ATOM 834 C CA . TYR A 1 105 ? -13.814 -4.432 -3.700 1.00 95.12 105 TYR A CA 1
ATOM 835 C C . TYR A 1 105 ? -13.205 -4.435 -2.294 1.00 95.12 105 TYR A C 1
ATOM 837 O O . TYR A 1 105 ? -13.920 -4.689 -1.321 1.00 95.12 105 TYR A O 1
ATOM 845 N N . ALA A 1 106 ? -11.927 -4.065 -2.173 1.00 94.81 106 ALA A N 1
ATOM 846 C CA . ALA A 1 106 ? -11.190 -4.036 -0.914 1.00 94.81 106 ALA A CA 1
ATOM 847 C C . ALA A 1 106 ? -11.860 -3.086 0.071 1.00 94.81 106 ALA A C 1
ATOM 849 O O . ALA A 1 106 ? -12.194 -3.477 1.191 1.00 94.81 106 ALA A O 1
ATOM 850 N N . ARG A 1 107 ? -12.197 -1.874 -0.382 1.00 94.69 107 ARG A N 1
ATOM 851 C CA . ARG A 1 107 ? -12.916 -0.890 0.432 1.00 94.69 107 ARG A CA 1
ATOM 852 C C . ARG A 1 107 ? -14.217 -1.452 1.006 1.00 94.69 107 ARG A C 1
ATOM 854 O O . ARG A 1 107 ? -14.508 -1.241 2.180 1.00 94.69 107 ARG A O 1
ATOM 861 N N . ARG A 1 108 ? -15.007 -2.176 0.206 1.00 96.56 108 ARG A N 1
ATOM 862 C CA . ARG A 1 108 ? -16.271 -2.776 0.671 1.00 96.56 108 ARG A CA 1
ATOM 863 C C . ARG A 1 108 ? -16.030 -3.863 1.719 1.00 96.56 108 ARG A C 1
ATOM 865 O O . ARG A 1 108 ? -16.724 -3.875 2.735 1.00 96.56 108 ARG A O 1
ATOM 872 N N . ALA A 1 109 ? -15.043 -4.730 1.497 1.00 97.06 109 ALA A N 1
ATOM 873 C CA . ALA A 1 109 ? -14.685 -5.788 2.436 1.00 97.06 109 ALA A CA 1
ATOM 874 C C . ALA A 1 109 ? -14.208 -5.213 3.782 1.00 97.06 109 ALA A C 1
ATOM 876 O O . ALA A 1 109 ? -14.749 -5.575 4.826 1.00 97.06 109 ALA A O 1
ATOM 877 N N . PHE A 1 110 ? -13.296 -4.236 3.769 1.00 96.12 110 PHE A N 1
ATOM 878 C CA . PHE A 1 110 ? -12.791 -3.604 4.994 1.00 96.12 110 PHE A CA 1
ATOM 879 C C . PHE A 1 110 ? -13.858 -2.802 5.752 1.00 96.12 110 PHE A C 1
ATOM 881 O O . PHE A 1 110 ? -13.873 -2.809 6.984 1.00 96.12 110 PHE A O 1
ATOM 888 N N . ILE A 1 111 ? -14.808 -2.166 5.054 1.00 97.81 111 ILE A N 1
ATOM 889 C CA . ILE A 1 111 ? -15.974 -1.550 5.712 1.00 97.81 111 ILE A CA 1
ATOM 890 C C . ILE A 1 111 ? -16.814 -2.615 6.433 1.00 97.81 111 ILE A C 1
ATOM 892 O O . ILE A 1 111 ? -17.273 -2.370 7.550 1.00 97.81 111 ILE A O 1
ATOM 896 N N . LYS A 1 112 ? -17.005 -3.798 5.832 1.00 97.94 112 LYS A N 1
ATOM 897 C CA . LYS A 1 112 ? -17.740 -4.904 6.464 1.00 97.94 112 LYS A CA 1
ATOM 898 C C . LYS A 1 112 ? -17.025 -5.409 7.720 1.00 97.94 112 LYS A C 1
ATOM 900 O O . LYS A 1 112 ? -17.685 -5.557 8.744 1.00 97.94 112 LYS A O 1
ATOM 905 N N . VAL A 1 113 ? -15.701 -5.581 7.670 1.00 98.31 113 VAL A N 1
ATOM 906 C CA . VAL A 1 113 ? -14.880 -5.934 8.846 1.00 98.31 113 VAL A CA 1
ATOM 907 C C . VAL A 1 113 ? -15.065 -4.909 9.962 1.00 98.31 113 VAL A C 1
ATOM 909 O O . VAL A 1 113 ? -15.412 -5.277 11.081 1.00 98.31 113 VAL A O 1
ATOM 912 N N . ARG A 1 114 ? -14.932 -3.612 9.644 1.00 97.12 114 ARG A N 1
ATOM 913 C CA . ARG A 1 114 ? -15.069 -2.520 10.621 1.00 97.12 114 ARG A CA 1
ATOM 914 C C . ARG A 1 114 ? -16.458 -2.462 11.269 1.00 97.12 114 ARG A C 1
ATOM 916 O O . ARG A 1 114 ? -16.567 -2.121 12.442 1.00 97.12 114 ARG A O 1
ATOM 923 N N . ARG A 1 115 ? -17.519 -2.794 10.530 1.00 97.94 115 ARG A N 1
ATOM 924 C CA . ARG A 1 115 ? -18.875 -2.900 11.093 1.00 97.94 115 ARG A CA 1
ATOM 925 C C . ARG A 1 115 ? -19.020 -4.127 11.989 1.00 97.94 115 ARG A C 1
ATOM 927 O O . ARG A 1 115 ? -19.534 -3.996 13.091 1.00 97.94 115 ARG A O 1
ATOM 934 N N . ALA A 1 116 ? -18.534 -5.285 11.546 1.00 97.88 116 ALA A N 1
ATOM 935 C CA . ALA A 1 116 ? -18.645 -6.524 12.308 1.00 97.88 116 ALA A CA 1
ATOM 936 C C . ALA A 1 116 ? -17.887 -6.453 13.646 1.00 97.88 116 ALA A C 1
ATOM 938 O O . ALA A 1 116 ? -18.442 -6.831 14.673 1.00 97.88 116 ALA A O 1
ATOM 939 N N . ILE A 1 117 ? -16.674 -5.883 13.671 1.00 98.00 117 ILE A N 1
ATOM 940 C CA . ILE A 1 117 ? -15.932 -5.691 14.931 1.00 98.00 117 ILE A CA 1
ATOM 941 C C . ILE A 1 117 ? -16.630 -4.701 15.873 1.00 98.00 117 ILE A C 1
ATOM 943 O O . ILE A 1 117 ? -16.603 -4.884 17.085 1.00 98.00 117 ILE A O 1
ATOM 947 N N . ALA A 1 118 ? -17.309 -3.677 15.343 1.00 96.31 118 ALA A N 1
ATOM 948 C CA . ALA A 1 118 ? -18.100 -2.766 16.169 1.00 96.31 118 ALA A CA 1
ATOM 949 C C . ALA A 1 118 ? -19.271 -3.495 16.850 1.00 96.31 118 ALA A C 1
ATOM 951 O O . ALA A 1 118 ? -19.527 -3.258 18.028 1.00 96.3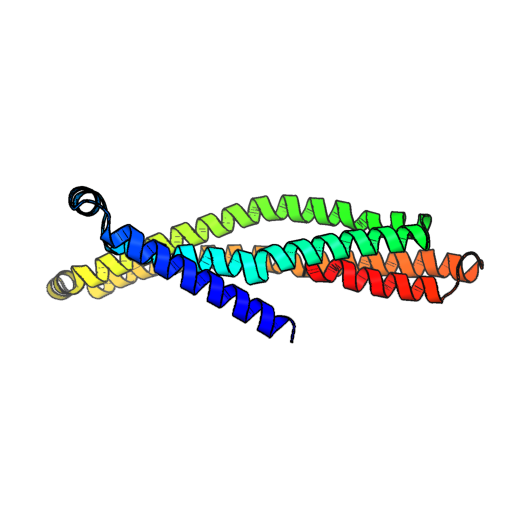1 118 ALA A O 1
ATOM 952 N N . THR A 1 119 ? -19.933 -4.418 16.145 1.00 97.50 119 THR A N 1
ATOM 953 C CA . THR A 1 119 ? -20.978 -5.278 16.722 1.00 97.50 119 THR A CA 1
ATOM 954 C C . THR A 1 119 ? -20.418 -6.217 17.791 1.00 97.50 119 THR A C 1
ATOM 956 O O . THR A 1 119 ? -21.002 -6.316 18.865 1.00 97.50 119 THR A O 1
ATOM 959 N N . VAL A 1 120 ? -19.268 -6.852 17.542 1.00 98.00 120 VAL A N 1
ATOM 960 C CA . VAL A 1 120 ? -18.574 -7.689 18.540 1.00 98.00 120 VAL A CA 1
ATOM 961 C C . VAL A 1 120 ? -18.269 -6.884 19.808 1.00 98.00 120 VAL A C 1
ATOM 963 O O . VAL A 1 120 ? -18.578 -7.330 20.911 1.00 98.00 120 VAL A O 1
ATOM 966 N N . ASN A 1 121 ? -17.728 -5.672 19.658 1.00 95.81 121 ASN A N 1
ATOM 967 C CA . ASN A 1 121 ? -17.415 -4.794 20.785 1.00 95.81 121 ASN A CA 1
ATOM 968 C C . ASN A 1 121 ? -18.668 -4.349 21.551 1.00 95.81 121 ASN A C 1
ATOM 970 O O . ASN A 1 121 ? -18.638 -4.295 22.778 1.00 95.81 121 ASN A O 1
ATOM 974 N N . ALA A 1 122 ? -19.771 -4.061 20.853 1.00 95.50 122 ALA A N 1
ATOM 975 C CA . ALA A 1 122 ? -21.041 -3.724 21.492 1.00 95.50 122 ALA A CA 1
ATOM 976 C C . ALA A 1 122 ? -21.579 -4.899 22.328 1.00 95.50 122 ALA A C 1
ATOM 978 O O . ALA A 1 122 ? -21.932 -4.705 23.490 1.00 95.50 122 ALA A O 1
ATOM 979 N N . GLN A 1 123 ? -21.555 -6.119 21.777 1.00 95.81 123 GLN A N 1
ATOM 980 C CA . GLN A 1 123 ? -22.002 -7.324 22.484 1.00 95.81 123 GLN A CA 1
ATOM 981 C C . GLN A 1 123 ? -21.120 -7.633 23.703 1.00 95.81 123 GLN A C 1
ATOM 983 O O . GLN A 1 123 ? -21.626 -8.026 24.752 1.00 95.81 123 GLN A O 1
ATOM 988 N N . LEU A 1 124 ? -19.803 -7.421 23.591 1.00 95.25 124 LEU A N 1
ATOM 989 C CA . LEU A 1 124 ? -18.882 -7.529 24.727 1.00 95.25 124 LEU A CA 1
ATOM 990 C C . LEU A 1 124 ? -19.208 -6.510 25.816 1.00 95.25 124 LEU A C 1
ATOM 992 O O . LEU A 1 124 ? -19.279 -6.870 26.990 1.00 95.25 124 LEU A O 1
ATOM 996 N N . GLN A 1 125 ? -19.420 -5.248 25.442 1.00 95.56 125 GLN A N 1
ATOM 997 C CA . GLN A 1 125 ? -19.745 -4.192 26.395 1.00 95.56 125 GLN A CA 1
ATOM 998 C C . GLN A 1 125 ? -21.059 -4.483 27.131 1.00 95.56 125 GLN A C 1
ATOM 1000 O O . GLN A 1 125 ? -21.118 -4.320 28.353 1.00 95.56 125 GLN A O 1
ATOM 1005 N N . GLU A 1 126 ? -22.091 -4.931 26.413 1.00 94.12 126 GLU A N 1
ATOM 1006 C CA . GLU A 1 126 ? -23.369 -5.351 26.995 1.00 94.12 126 GLU A CA 1
ATOM 1007 C C . GLU A 1 126 ? -23.190 -6.555 27.928 1.00 94.12 126 GLU A C 1
ATOM 1009 O O . GLU A 1 126 ? -23.635 -6.511 29.075 1.00 94.12 126 GLU A O 1
ATOM 1014 N N . GLY A 1 127 ? -22.472 -7.591 27.481 1.00 93.56 127 GLY A N 1
ATOM 1015 C CA . GLY A 1 127 ? -22.217 -8.797 28.270 1.00 93.56 127 GLY A CA 1
ATOM 1016 C C . GLY A 1 127 ? -21.461 -8.519 29.571 1.00 93.56 127 GLY A C 1
ATOM 1017 O O . GLY A 1 127 ? -21.839 -9.033 30.622 1.00 93.56 127 GLY A O 1
ATOM 1018 N N . ILE A 1 128 ? -20.439 -7.659 29.530 1.00 94.00 128 ILE A N 1
ATOM 1019 C CA . ILE A 1 128 ? -19.665 -7.268 30.719 1.00 94.00 128 ILE A CA 1
ATOM 1020 C C . ILE A 1 128 ? -20.515 -6.405 31.658 1.00 94.00 128 ILE A C 1
ATOM 1022 O O . ILE A 1 128 ? -20.555 -6.652 32.863 1.00 94.00 128 ILE A O 1
ATOM 1026 N N . SER A 1 129 ? -21.232 -5.414 31.123 1.00 95.00 129 SER A N 1
ATOM 1027 C CA . SER A 1 129 ? -22.060 -4.516 31.942 1.00 95.00 129 SER A CA 1
ATOM 1028 C C . SER A 1 129 ? -23.240 -5.253 32.591 1.00 95.00 129 SER A C 1
ATOM 1030 O O . SER A 1 129 ? -23.623 -4.950 33.722 1.00 95.00 129 SER A O 1
ATOM 1032 N N . GLY A 1 130 ? -23.797 -6.241 31.886 1.00 94.69 130 GLY A N 1
ATOM 1033 C CA . GLY A 1 130 ? -24.934 -7.064 32.296 1.00 94.69 130 GLY A CA 1
ATOM 1034 C C . GLY A 1 130 ? -24.562 -8.409 32.929 1.00 94.69 130 GLY A C 1
ATOM 1035 O O . GLY A 1 130 ? -25.436 -9.270 33.063 1.00 94.69 130 GLY A O 1
ATOM 1036 N N . VAL A 1 131 ? -23.301 -8.624 33.325 1.00 96.06 131 VAL A N 1
ATOM 1037 C CA . VAL A 1 131 ? -22.824 -9.945 33.780 1.00 96.06 131 VAL A CA 1
ATOM 1038 C C . VAL A 1 131 ? -23.613 -10.476 34.981 1.00 96.06 131 VAL A C 1
ATOM 1040 O O . VAL A 1 131 ? -24.018 -11.635 34.984 1.00 96.06 131 VAL A O 1
ATOM 1043 N N . ARG A 1 132 ? -23.944 -9.610 35.951 1.00 96.94 132 ARG A N 1
ATOM 1044 C CA . ARG A 1 132 ? -24.747 -9.987 37.129 1.00 96.94 132 ARG A CA 1
ATOM 1045 C C . ARG A 1 132 ? -26.148 -10.462 36.750 1.00 96.94 132 ARG A C 1
ATOM 1047 O O . ARG A 1 132 ? -26.623 -11.434 37.320 1.00 96.94 132 ARG A O 1
ATOM 1054 N N . VAL A 1 133 ? -26.785 -9.802 35.779 1.00 96.75 133 VAL A N 1
ATOM 1055 C CA . VAL A 1 133 ? -28.124 -10.173 35.289 1.00 96.75 133 VAL A CA 1
ATOM 1056 C C . VAL A 1 133 ? -28.065 -11.504 34.543 1.00 96.75 133 VAL A C 1
ATOM 1058 O O . VAL A 1 133 ? -28.916 -12.369 34.741 1.00 96.75 133 VAL A O 1
ATOM 1061 N N . THR A 1 134 ? -27.030 -11.688 33.721 1.00 96.31 134 THR A N 1
ATOM 1062 C CA . THR A 1 134 ? -26.801 -12.937 32.984 1.00 96.31 134 THR A CA 1
ATOM 1063 C C . THR A 1 134 ? -26.635 -14.114 33.944 1.00 96.31 134 THR A C 1
ATOM 1065 O O . THR A 1 134 ? -27.307 -15.126 33.763 1.00 96.31 134 THR A O 1
ATOM 1068 N N . GLN A 1 135 ? -25.823 -13.950 34.994 1.00 96.38 135 GLN A N 1
ATOM 1069 C CA . GLN A 1 135 ? -25.595 -14.974 36.018 1.00 96.38 135 GLN A CA 1
ATOM 1070 C C . GLN A 1 135 ? -26.833 -15.230 36.882 1.00 96.38 135 GLN A C 1
ATOM 1072 O O . GLN A 1 135 ? -27.189 -16.381 37.120 1.00 96.38 135 GLN A O 1
ATOM 1077 N N . SER A 1 136 ? -27.547 -14.179 37.304 1.00 97.62 136 SER A N 1
ATOM 1078 C CA . SER A 1 136 ? -28.768 -14.337 38.111 1.00 97.62 136 SER A CA 1
ATOM 1079 C C . SER A 1 136 ? -29.888 -15.074 37.377 1.00 97.62 136 SER A C 1
ATOM 1081 O O . SER A 1 136 ? -30.757 -15.658 38.013 1.00 97.62 136 SER A O 1
ATOM 1083 N N . LEU A 1 137 ? -29.877 -15.025 36.041 1.00 97.19 137 LEU A N 1
ATOM 1084 C CA . LEU A 1 137 ? -30.840 -15.713 35.183 1.00 97.19 137 LEU A CA 1
ATOM 1085 C C . LEU A 1 137 ? -30.279 -17.014 34.582 1.00 97.19 137 LEU A C 1
ATOM 1087 O O . LEU A 1 137 ? -30.968 -17.632 33.773 1.00 97.19 137 LEU A O 1
ATOM 1091 N N . SER A 1 138 ? -29.043 -17.401 34.925 1.00 96.88 138 SER A N 1
ATOM 1092 C CA . SER A 1 138 ? -28.333 -18.566 34.369 1.00 96.88 138 SER A CA 1
ATOM 1093 C C . SER A 1 138 ? -28.343 -18.612 32.828 1.00 96.88 138 SER A C 1
ATOM 1095 O O . SER A 1 138 ? -28.626 -19.641 32.210 1.00 96.88 138 SER A O 1
ATOM 1097 N N . ARG A 1 139 ? -28.110 -17.456 32.187 1.00 96.00 139 ARG A N 1
ATOM 1098 C CA . ARG A 1 139 ? -28.184 -17.261 30.723 1.00 96.00 139 ARG A CA 1
ATOM 1099 C C . ARG A 1 139 ? -26.828 -17.269 30.014 1.00 96.00 139 ARG A C 1
ATOM 1101 O O . ARG A 1 139 ? -26.755 -16.892 28.843 1.00 96.00 139 ARG A O 1
ATOM 1108 N N . GLU A 1 140 ? -25.761 -17.692 30.676 1.00 96.25 140 GLU A N 1
ATOM 1109 C CA . GLU A 1 140 ? -24.389 -17.634 30.163 1.00 96.25 140 GLU A CA 1
ATOM 1110 C C . GLU A 1 140 ? -24.247 -18.337 28.808 1.00 96.25 140 GLU A C 1
ATOM 1112 O O . GLU A 1 140 ? -23.732 -17.738 27.866 1.00 96.25 140 GLU A O 1
ATOM 1117 N N . GLU A 1 141 ? -24.770 -19.561 28.662 1.00 96.75 141 GLU A N 1
ATOM 1118 C CA . GLU A 1 141 ? -24.717 -20.291 27.387 1.00 96.75 141 GLU A CA 1
ATOM 1119 C C . GLU A 1 141 ? -25.468 -19.580 26.257 1.00 96.75 141 GLU A C 1
ATOM 1121 O O . GLU A 1 141 ? -25.025 -19.584 25.106 1.00 96.75 141 GLU A O 1
ATOM 1126 N N . VAL A 1 142 ? -26.629 -18.995 26.562 1.00 95.19 142 VAL A N 1
ATOM 1127 C CA . VAL A 1 142 ? -27.457 -18.307 25.563 1.00 95.19 142 VAL A CA 1
ATOM 1128 C C . VAL A 1 142 ? -26.717 -17.075 25.056 1.00 95.19 142 VAL A C 1
ATOM 1130 O O . VAL A 1 142 ? -26.610 -16.870 23.845 1.00 95.19 142 VAL A O 1
ATOM 1133 N N . ASN A 1 143 ? -26.156 -16.291 25.974 1.00 95.00 143 ASN A N 1
ATOM 1134 C CA . ASN A 1 143 ? -25.389 -15.098 25.642 1.00 95.00 143 ASN A CA 1
ATOM 1135 C C . ASN A 1 143 ? -24.088 -15.461 24.912 1.00 95.00 143 ASN A C 1
ATOM 1137 O O . ASN A 1 143 ? -23.707 -14.772 23.967 1.00 95.00 143 ASN A O 1
ATOM 1141 N N . PHE A 1 144 ? -23.444 -16.572 25.284 1.00 95.81 144 PHE A N 1
ATOM 1142 C CA . PHE A 1 144 ? -22.275 -17.088 24.578 1.00 95.81 144 PHE A CA 1
ATOM 1143 C C . PHE A 1 144 ? -22.606 -17.475 23.131 1.00 95.81 144 PHE A C 1
ATOM 1145 O O . PHE A 1 144 ? -21.899 -17.056 22.221 1.00 95.81 144 PHE A O 1
ATOM 1152 N N . LYS A 1 145 ? -23.712 -18.191 22.882 1.00 96.94 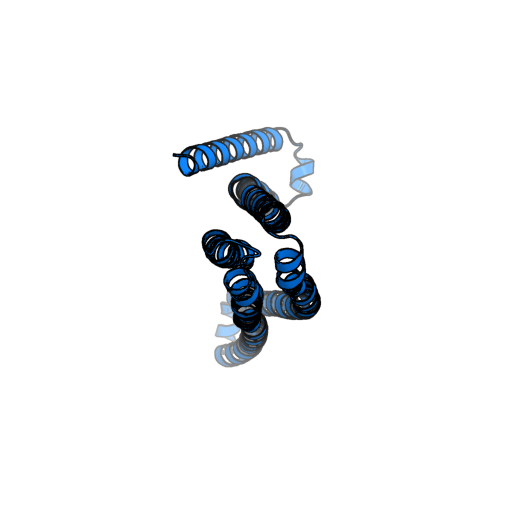145 LYS A N 1
ATOM 1153 C CA . LYS A 1 145 ? -24.160 -18.538 21.515 1.00 96.94 145 LYS A CA 1
ATOM 1154 C C . LYS A 1 145 ? -24.474 -17.294 20.670 1.00 96.94 145 LYS A C 1
ATOM 1156 O O . LYS A 1 145 ? -24.158 -17.249 19.478 1.00 96.94 145 LYS A O 1
ATOM 1161 N N . GLN A 1 146 ? -25.066 -16.262 21.277 1.00 94.69 146 GLN A N 1
ATOM 1162 C CA . GLN A 1 146 ? -25.297 -14.974 20.612 1.00 94.69 146 GLN A CA 1
ATOM 1163 C C . GLN A 1 146 ? -23.980 -14.262 20.276 1.00 94.69 146 GLN A C 1
ATOM 1165 O O . GLN A 1 146 ? -23.806 -13.788 19.151 1.00 94.69 146 GLN A O 1
ATOM 1170 N N . PHE A 1 147 ? -23.036 -14.236 21.220 1.00 96.81 147 PHE A N 1
ATOM 1171 C CA . PHE A 1 147 ? -21.704 -13.681 21.000 1.00 96.81 147 PHE A CA 1
ATOM 1172 C C . PHE A 1 147 ? -20.941 -14.432 19.899 1.00 96.81 147 PHE A C 1
ATOM 1174 O O . PHE A 1 147 ? -20.376 -13.807 19.003 1.00 96.81 147 PHE A O 1
ATOM 1181 N N . ASP A 1 148 ? -20.977 -15.764 19.915 1.00 97.81 148 ASP A N 1
ATOM 1182 C CA . ASP A 1 148 ? -20.313 -16.601 18.915 1.00 97.81 148 ASP A CA 1
ATOM 1183 C C . ASP A 1 148 ? -20.833 -16.310 17.500 1.00 97.81 148 ASP A C 1
ATOM 1185 O O . ASP A 1 148 ? -20.056 -16.188 16.555 1.00 97.81 148 ASP A O 1
ATOM 1189 N N . THR A 1 149 ? -22.137 -16.056 17.359 1.00 97.81 149 THR A N 1
ATOM 1190 C CA . THR A 1 149 ? -22.746 -15.683 16.074 1.00 97.81 149 THR A CA 1
ATOM 1191 C C . THR A 1 149 ? -22.161 -14.381 15.514 1.00 97.81 149 THR A C 1
ATOM 1193 O O . THR A 1 149 ? -21.772 -14.324 14.342 1.00 97.81 149 THR A O 1
ATOM 1196 N N . VAL A 1 150 ? -22.058 -13.328 16.335 1.00 97.62 150 VAL A N 1
ATOM 1197 C CA . VAL A 1 150 ? -21.495 -12.040 15.883 1.00 97.62 150 VAL A CA 1
ATOM 1198 C C . VAL A 1 150 ? -19.981 -12.118 15.680 1.00 97.62 150 VAL A C 1
ATOM 1200 O O . VAL A 1 150 ? -19.450 -11.506 14.748 1.00 97.62 150 VAL A O 1
ATOM 1203 N N . ASN A 1 151 ? -19.286 -12.918 16.488 1.00 98.06 151 ASN A N 1
ATOM 1204 C CA . ASN A 1 151 ? -17.851 -13.139 16.361 1.00 98.06 151 ASN A CA 1
ATOM 1205 C C . ASN A 1 151 ? -17.509 -13.922 15.083 1.00 98.06 151 ASN A C 1
ATOM 1207 O O . ASN A 1 151 ? -16.584 -13.559 14.353 1.00 98.06 151 ASN A O 1
ATOM 1211 N N . LYS A 1 152 ? -18.311 -14.933 14.737 1.00 98.38 152 LYS A N 1
ATOM 1212 C CA . LYS A 1 152 ? -18.185 -15.675 13.479 1.00 98.38 152 LYS A CA 1
ATOM 1213 C C . LYS A 1 152 ? -18.442 -14.786 12.263 1.00 98.38 152 LYS A C 1
ATOM 1215 O O . LYS A 1 152 ? -17.682 -14.837 11.302 1.00 98.38 152 LYS A O 1
ATOM 1220 N N . ALA A 1 153 ? -19.428 -13.889 12.329 1.00 98.00 153 ALA A N 1
ATOM 1221 C CA . ALA A 1 153 ? -19.651 -12.905 11.268 1.00 98.00 153 ALA A CA 1
ATOM 1222 C C . ALA A 1 153 ? -18.445 -11.961 11.073 1.00 98.00 153 ALA A C 1
ATOM 1224 O O . ALA A 1 153 ? -18.125 -11.589 9.938 1.00 98.00 153 ALA A O 1
ATOM 1225 N N . HIS A 1 154 ? -17.757 -11.589 12.159 1.00 98.50 154 HIS A N 1
ATOM 1226 C CA . HIS A 1 154 ? -16.500 -10.843 12.090 1.00 98.50 154 HIS A CA 1
ATOM 1227 C C . HIS A 1 154 ? -15.369 -11.675 11.473 1.00 98.50 154 HIS A C 1
ATOM 1229 O O . HIS A 1 154 ? -14.690 -11.178 10.572 1.00 98.50 154 HIS A O 1
ATOM 1235 N N . LEU A 1 155 ? -15.209 -12.939 11.881 1.00 98.31 155 LEU A N 1
ATOM 1236 C CA . LEU A 1 155 ? -14.244 -13.866 11.284 1.00 98.31 155 LEU A CA 1
ATOM 1237 C C . LEU A 1 155 ? -14.460 -13.994 9.771 1.00 98.31 155 LEU A C 1
ATOM 1239 O O . LEU A 1 155 ? -13.526 -13.774 9.001 1.00 98.31 155 LEU A O 1
ATOM 1243 N N . ASP A 1 156 ? -15.689 -14.263 9.334 1.00 98.31 156 ASP A N 1
ATOM 1244 C CA . ASP A 1 156 ? -16.027 -14.421 7.917 1.00 98.31 156 ASP A CA 1
ATOM 1245 C C . ASP A 1 156 ? -15.774 -13.134 7.124 1.00 98.31 156 ASP A C 1
ATOM 1247 O O . ASP A 1 156 ? -15.269 -13.165 5.996 1.00 98.31 156 ASP A O 1
ATOM 1251 N N . ALA A 1 157 ? -16.106 -11.970 7.692 1.00 98.12 157 ALA A N 1
ATOM 1252 C CA . ALA A 1 157 ? -15.798 -10.688 7.067 1.00 98.12 157 ALA A CA 1
ATOM 1253 C C . ALA A 1 157 ? -14.282 -10.487 6.919 1.00 98.12 157 ALA A C 1
ATOM 1255 O O . ALA A 1 157 ? -13.829 -10.040 5.862 1.00 98.12 157 ALA A O 1
ATOM 1256 N N . ASN A 1 158 ? -13.510 -10.839 7.948 1.00 97.94 158 ASN A N 1
ATOM 1257 C CA . ASN A 1 158 ? -12.065 -10.647 7.971 1.00 97.94 158 ASN A CA 1
ATOM 1258 C C . ASN A 1 158 ? -11.350 -11.603 7.008 1.00 97.94 158 ASN A C 1
ATOM 1260 O O . ASN A 1 158 ? -10.550 -11.159 6.189 1.00 97.94 158 ASN A O 1
ATOM 1264 N N . VAL A 1 159 ? -11.721 -12.887 6.999 1.00 98.00 159 VAL A N 1
ATOM 1265 C CA . VAL A 1 159 ? -11.200 -13.878 6.041 1.00 98.00 159 VAL A CA 1
ATOM 1266 C C . VAL A 1 159 ? -11.447 -13.426 4.600 1.00 98.00 159 VAL A C 1
ATOM 1268 O O . VAL A 1 159 ? -10.552 -13.523 3.762 1.00 98.00 159 VAL A O 1
ATOM 1271 N N . ASN A 1 160 ? -12.629 -12.881 4.300 1.00 96.75 160 ASN A N 1
ATOM 1272 C CA . ASN A 1 160 ? -12.924 -12.355 2.966 1.00 96.75 160 ASN A CA 1
ATOM 1273 C C . ASN A 1 160 ? -12.061 -11.134 2.601 1.00 96.75 160 ASN A C 1
ATOM 1275 O O . ASN A 1 160 ? -11.590 -11.044 1.467 1.00 96.75 160 ASN A O 1
ATOM 1279 N N . ALA A 1 161 ? -11.830 -10.209 3.538 1.00 96.88 161 ALA A N 1
ATOM 1280 C CA . ALA A 1 161 ? -10.963 -9.052 3.309 1.00 96.88 161 ALA A CA 1
ATOM 1281 C C . ALA A 1 161 ? -9.498 -9.467 3.090 1.00 96.88 161 ALA A C 1
ATOM 1283 O O . ALA A 1 161 ? -8.867 -9.014 2.135 1.00 96.88 161 ALA A O 1
ATOM 1284 N N . VAL A 1 162 ? -8.991 -10.388 3.914 1.00 95.50 162 VAL A N 1
ATOM 1285 C CA . VAL A 1 162 ? -7.624 -10.917 3.809 1.00 95.50 162 VAL A CA 1
ATOM 1286 C C . VAL A 1 162 ? -7.425 -11.691 2.509 1.00 95.50 162 VAL A C 1
ATOM 1288 O O . VAL A 1 162 ? -6.418 -11.483 1.842 1.00 95.50 162 VAL A O 1
ATOM 1291 N N . ARG A 1 163 ? -8.385 -12.526 2.083 1.00 94.75 163 ARG A N 1
ATOM 1292 C CA . ARG A 1 163 ? -8.309 -13.213 0.777 1.00 94.75 163 ARG A CA 1
ATOM 1293 C C . ARG A 1 163 ? -8.155 -12.223 -0.369 1.00 94.75 163 ARG A C 1
ATOM 1295 O O . ARG A 1 163 ? -7.331 -12.430 -1.252 1.00 94.75 163 ARG A O 1
ATOM 1302 N N . LEU A 1 164 ? -8.926 -11.140 -0.346 1.00 93.69 164 LEU A N 1
ATOM 1303 C CA . LEU A 1 164 ? -8.841 -10.114 -1.375 1.00 93.69 164 LEU A CA 1
ATOM 1304 C C . LEU A 1 164 ? -7.493 -9.381 -1.340 1.00 93.69 164 LEU A C 1
ATOM 1306 O O . LEU A 1 164 ? -6.933 -9.091 -2.394 1.00 93.69 164 LEU A O 1
ATOM 1310 N N . GLN A 1 165 ? -6.950 -9.114 -0.152 1.00 91.62 165 GLN A N 1
ATOM 1311 C CA . GLN A 1 165 ? -5.616 -8.534 0.002 1.00 91.62 165 GLN A CA 1
ATOM 1312 C C . GLN A 1 165 ? -4.512 -9.475 -0.502 1.00 91.62 165 GLN A C 1
ATOM 1314 O O . GLN A 1 165 ? -3.622 -9.038 -1.229 1.00 91.62 165 GLN A O 1
ATOM 1319 N N . ALA A 1 166 ? -4.605 -10.769 -0.191 1.00 92.38 166 ALA A N 1
ATOM 1320 C CA . ALA A 1 166 ? -3.612 -11.778 -0.551 1.00 92.38 166 ALA A CA 1
ATOM 1321 C C . ALA A 1 166 ? -3.446 -11.960 -2.069 1.00 92.38 166 ALA A C 1
ATOM 1323 O O . ALA A 1 166 ? -2.369 -12.334 -2.519 1.00 92.38 166 ALA A O 1
ATOM 1324 N N . VAL A 1 167 ? -4.480 -11.668 -2.865 1.00 92.06 167 VAL A N 1
ATOM 1325 C CA . VAL A 1 167 ? -4.437 -11.773 -4.336 1.00 92.06 167 VAL A CA 1
ATOM 1326 C C . VAL A 1 167 ? -3.595 -10.665 -4.986 1.00 92.06 167 VAL A C 1
ATOM 1328 O O . VAL A 1 167 ? -3.083 -10.861 -6.086 1.00 92.06 167 VAL A O 1
ATOM 1331 N N . MET A 1 168 ? -3.393 -9.522 -4.321 1.00 89.50 168 MET A N 1
ATOM 1332 C CA . MET A 1 168 ? -2.647 -8.400 -4.907 1.00 89.50 168 MET A CA 1
ATOM 1333 C C . MET A 1 168 ? -1.174 -8.750 -5.152 1.00 89.50 168 MET A C 1
ATOM 1335 O O . MET A 1 168 ? -0.641 -8.484 -6.229 1.00 89.50 168 MET A O 1
ATOM 1339 N N . MET A 1 169 ? -0.528 -9.396 -4.180 1.00 90.44 169 MET A N 1
ATOM 1340 C CA . MET A 1 169 ? 0.902 -9.701 -4.247 1.00 90.44 169 MET A CA 1
ATOM 1341 C C . MET A 1 169 ? 1.259 -10.639 -5.423 1.00 90.44 169 MET A C 1
ATOM 1343 O O . MET A 1 169 ? 2.154 -10.291 -6.197 1.00 90.44 169 MET A O 1
ATOM 1347 N N . PRO A 1 170 ? 0.543 -11.760 -5.660 1.00 93.88 170 PRO A N 1
ATOM 1348 C CA . PRO A 1 170 ? 0.717 -12.569 -6.866 1.00 93.88 170 PRO A CA 1
ATOM 1349 C C . PRO A 1 170 ? 0.526 -11.788 -8.169 1.00 93.88 170 PRO A C 1
ATOM 1351 O O . PRO A 1 170 ? 1.292 -11.987 -9.108 1.00 93.88 170 PRO A O 1
ATOM 1354 N N . ILE A 1 171 ? -0.452 -10.876 -8.245 1.00 93.00 171 ILE A N 1
ATOM 1355 C CA . ILE A 1 171 ? -0.668 -10.087 -9.467 1.00 93.00 171 ILE A CA 1
ATOM 1356 C C . ILE A 1 171 ? 0.536 -9.181 -9.744 1.00 93.00 171 ILE A C 1
ATOM 1358 O O . ILE A 1 171 ? 1.035 -9.151 -10.870 1.00 93.00 171 ILE A O 1
ATOM 1362 N N . VAL A 1 172 ? 1.055 -8.495 -8.722 1.00 92.62 172 VAL A N 1
ATOM 1363 C CA . VAL A 1 172 ? 2.264 -7.666 -8.851 1.00 92.62 172 VAL A CA 1
ATOM 1364 C C . VAL A 1 172 ? 3.465 -8.512 -9.287 1.00 92.62 172 VAL A C 1
ATOM 1366 O O . VAL A 1 172 ? 4.233 -8.085 -10.151 1.00 92.62 172 VAL A O 1
ATOM 1369 N N . GLN A 1 173 ? 3.625 -9.725 -8.748 1.00 93.19 173 GLN A N 1
ATOM 1370 C CA . GLN A 1 173 ? 4.697 -10.645 -9.146 1.00 93.19 173 GLN A CA 1
ATOM 1371 C C . GLN A 1 173 ? 4.574 -11.098 -10.605 1.00 93.19 173 GLN A C 1
ATOM 1373 O O . GLN A 1 173 ? 5.571 -11.062 -11.327 1.00 93.19 173 GLN A O 1
ATOM 1378 N N . ILE A 1 174 ? 3.371 -11.459 -11.060 1.00 95.06 174 ILE A N 1
ATOM 1379 C CA . ILE A 1 174 ? 3.115 -11.842 -12.457 1.00 95.06 174 ILE A CA 1
ATOM 1380 C C . ILE A 1 174 ? 3.437 -10.674 -13.392 1.00 95.06 174 ILE A C 1
ATOM 1382 O O . ILE A 1 174 ? 4.164 -10.851 -14.366 1.00 95.06 174 ILE A O 1
ATOM 1386 N N . LEU A 1 175 ? 2.968 -9.467 -13.071 1.00 94.38 175 LEU A N 1
ATOM 1387 C CA . LEU A 1 175 ? 3.255 -8.264 -13.856 1.00 94.38 175 LEU A CA 1
ATOM 1388 C C . LEU A 1 175 ? 4.755 -7.936 -13.878 1.00 94.38 175 LEU A C 1
ATOM 1390 O O . LEU A 1 175 ? 5.296 -7.617 -14.936 1.00 94.38 175 LEU A O 1
ATOM 1394 N N . THR A 1 176 ? 5.451 -8.100 -12.748 1.00 93.69 176 THR A N 1
ATOM 1395 C CA . THR A 1 176 ? 6.918 -7.963 -12.688 1.00 93.69 176 THR A CA 1
ATOM 1396 C C . THR A 1 176 ? 7.598 -8.985 -13.612 1.00 93.69 176 THR A C 1
ATOM 1398 O O . THR A 1 176 ? 8.506 -8.634 -14.364 1.00 93.69 176 THR A O 1
ATOM 1401 N N . GLY A 1 177 ? 7.148 -10.244 -13.589 1.00 94.94 177 GLY A N 1
ATOM 1402 C CA . GLY A 1 177 ? 7.665 -11.314 -14.447 1.00 94.94 177 GLY A CA 1
ATOM 1403 C C . GLY A 1 177 ? 7.422 -11.061 -15.938 1.00 94.94 177 GLY A C 1
ATOM 1404 O O . GLY A 1 177 ? 8.310 -11.306 -16.758 1.00 94.94 177 GLY A O 1
ATOM 1405 N N . ILE A 1 178 ? 6.263 -10.502 -16.295 1.00 96.00 178 ILE A N 1
ATOM 1406 C CA . ILE A 1 178 ? 5.963 -10.059 -17.664 1.00 96.00 178 ILE A CA 1
ATOM 1407 C C . ILE A 1 178 ? 6.924 -8.940 -18.077 1.00 96.00 178 ILE A C 1
ATOM 1409 O O . ILE A 1 178 ? 7.533 -9.034 -19.140 1.00 96.00 178 ILE A O 1
ATOM 1413 N N . ALA A 1 179 ? 7.129 -7.924 -17.231 1.00 95.19 179 ALA A N 1
ATOM 1414 C CA . ALA A 1 179 ? 8.061 -6.832 -17.517 1.00 95.19 179 ALA A CA 1
ATOM 1415 C C . ALA A 1 179 ? 9.497 -7.343 -17.745 1.00 95.19 179 ALA A C 1
ATOM 1417 O O . ALA A 1 179 ? 10.150 -6.943 -18.708 1.00 95.19 179 ALA A O 1
ATOM 1418 N N . PHE A 1 180 ? 9.972 -8.275 -16.914 1.00 95.44 180 PHE A N 1
ATOM 1419 C CA . PHE A 1 180 ? 11.262 -8.942 -17.117 1.00 95.44 180 PHE A CA 1
ATOM 1420 C C . PHE A 1 180 ? 11.335 -9.707 -18.433 1.00 95.44 180 PHE A C 1
ATOM 1422 O O . PHE A 1 180 ? 12.316 -9.574 -19.159 1.00 95.44 180 PHE A O 1
ATOM 1429 N N . SER A 1 181 ? 10.301 -10.481 -18.753 1.00 96.38 181 SER A N 1
ATOM 1430 C CA . SER A 1 181 ? 10.256 -11.263 -19.991 1.00 96.38 181 SER A CA 1
ATOM 1431 C C . SER A 1 181 ? 10.330 -10.353 -21.217 1.00 96.38 181 SER A C 1
ATOM 1433 O O . SER A 1 181 ? 11.098 -10.620 -22.138 1.00 96.38 181 SER A O 1
ATOM 1435 N N . LEU A 1 182 ? 9.603 -9.231 -21.192 1.00 95.50 182 LEU A N 1
ATOM 1436 C CA . LEU A 1 182 ? 9.661 -8.206 -22.233 1.00 95.50 182 LEU A CA 1
ATOM 1437 C C . LEU A 1 182 ? 11.077 -7.626 -22.382 1.00 95.50 182 LEU A C 1
ATOM 1439 O O . LEU A 1 182 ? 11.589 -7.549 -23.497 1.00 95.50 182 LEU A O 1
ATOM 1443 N N . VAL A 1 183 ? 11.744 -7.272 -21.279 1.00 95.94 183 VAL A N 1
ATOM 1444 C CA . VAL A 1 183 ? 13.130 -6.772 -21.331 1.00 95.94 183 VAL A CA 1
ATOM 1445 C C . VAL A 1 183 ? 14.088 -7.806 -21.897 1.00 95.94 183 VAL A C 1
ATOM 1447 O O . VAL A 1 183 ? 14.890 -7.471 -22.762 1.00 95.94 183 VAL A O 1
ATOM 1450 N N . ILE A 1 184 ? 14.016 -9.051 -21.433 1.00 96.00 184 ILE A N 1
ATOM 1451 C CA . ILE A 1 184 ? 14.949 -10.100 -21.854 1.00 96.00 184 ILE A CA 1
ATOM 1452 C C . ILE A 1 184 ? 14.785 -10.399 -23.345 1.00 96.00 184 ILE A C 1
ATOM 1454 O O . ILE A 1 184 ? 15.781 -10.454 -24.060 1.00 96.00 184 ILE A O 1
ATOM 1458 N N . VAL A 1 185 ? 13.549 -10.548 -23.828 1.00 96.12 185 VAL A N 1
ATOM 1459 C CA . VAL A 1 185 ? 13.287 -10.890 -25.233 1.00 96.12 185 VAL A CA 1
ATOM 1460 C C . VAL A 1 185 ? 13.644 -9.723 -26.155 1.00 96.12 185 VAL A C 1
ATOM 1462 O O . VAL A 1 185 ? 14.460 -9.879 -27.063 1.00 96.12 185 VAL A O 1
ATOM 1465 N N . PHE A 1 186 ? 13.072 -8.539 -25.920 1.00 95.19 186 PHE A N 1
ATOM 1466 C CA . PHE A 1 186 ? 13.249 -7.400 -26.824 1.00 95.19 186 PHE A CA 1
ATOM 1467 C C . PHE A 1 186 ? 14.593 -6.698 -26.624 1.00 95.19 186 PHE A C 1
ATOM 1469 O O . PHE A 1 186 ? 15.251 -6.340 -27.597 1.00 95.19 186 PHE A O 1
ATOM 1476 N N . GLY A 1 187 ? 15.027 -6.523 -25.378 1.00 94.19 187 GLY A N 1
ATOM 1477 C CA . GLY A 1 187 ? 16.339 -5.959 -25.074 1.00 94.19 187 GLY A CA 1
ATOM 1478 C C . GLY A 1 187 ? 17.469 -6.911 -25.462 1.00 94.19 187 GLY A C 1
ATOM 1479 O O . GLY A 1 187 ? 18.476 -6.459 -25.995 1.00 94.19 187 GLY A O 1
ATOM 1480 N N . GLY A 1 188 ? 17.297 -8.226 -25.279 1.00 94.25 188 GLY A N 1
ATOM 1481 C CA . GLY A 1 188 ? 18.259 -9.226 -25.752 1.00 94.25 188 GLY A CA 1
ATOM 1482 C C . GLY A 1 188 ? 18.434 -9.186 -27.270 1.00 94.25 188 GLY A C 1
ATOM 1483 O O . GLY A 1 188 ? 19.565 -9.164 -27.751 1.00 94.25 188 GLY A O 1
ATOM 1484 N N . TYR A 1 189 ? 17.334 -9.074 -28.022 1.00 94.94 189 TYR A N 1
ATOM 1485 C CA . TYR A 1 189 ? 17.389 -8.874 -29.473 1.00 94.94 189 TYR A CA 1
ATOM 1486 C C . TYR A 1 189 ? 18.154 -7.597 -29.860 1.00 94.94 189 TYR A C 1
ATOM 1488 O O . TYR A 1 189 ? 19.032 -7.655 -30.715 1.00 94.94 189 TYR A O 1
ATOM 1496 N N . GLN A 1 190 ? 17.889 -6.464 -29.198 1.00 93.25 190 GLN A N 1
ATOM 1497 C CA . GLN A 1 190 ? 18.593 -5.201 -29.471 1.00 93.25 190 GLN A CA 1
ATOM 1498 C C . GLN A 1 190 ? 20.089 -5.261 -29.128 1.00 93.25 190 GLN A C 1
ATOM 1500 O O . GLN A 1 190 ? 20.903 -4.660 -29.827 1.00 93.25 190 GLN A O 1
ATOM 1505 N N . VAL A 1 191 ? 20.474 -6.009 -28.087 1.00 95.88 191 VAL A N 1
ATOM 1506 C CA . VAL A 1 191 ? 21.889 -6.258 -27.765 1.00 95.88 191 VAL A CA 1
ATOM 1507 C C . VAL A 1 191 ? 22.558 -7.088 -28.860 1.00 95.88 191 VAL A C 1
ATOM 1509 O O . VAL A 1 191 ? 23.647 -6.740 -29.307 1.00 95.88 191 VAL A O 1
ATOM 1512 N N . LEU A 1 192 ? 21.905 -8.158 -29.326 1.00 95.38 192 LEU A N 1
ATOM 1513 C CA . LEU A 1 192 ? 22.425 -8.998 -30.412 1.00 95.38 192 LEU A CA 1
ATOM 1514 C C . LEU A 1 192 ? 22.519 -8.240 -31.744 1.00 95.38 192 LEU A C 1
ATOM 1516 O O . LEU A 1 192 ? 23.443 -8.479 -32.515 1.00 95.38 192 LEU A O 1
ATOM 1520 N N . ALA A 1 193 ? 21.597 -7.308 -31.992 1.00 93.88 193 ALA A N 1
ATOM 1521 C CA . ALA A 1 193 ? 21.614 -6.418 -33.150 1.00 93.88 193 ALA A CA 1
ATOM 1522 C C . ALA A 1 193 ? 22.652 -5.279 -33.038 1.00 93.88 193 ALA A C 1
ATOM 1524 O O . ALA A 1 193 ? 22.836 -4.528 -33.993 1.00 93.88 193 ALA A O 1
ATOM 1525 N N . GLY A 1 194 ? 23.327 -5.129 -31.891 1.00 91.44 194 GLY A N 1
ATOM 1526 C CA . GLY A 1 194 ? 24.299 -4.059 -31.649 1.00 91.44 194 GLY A CA 1
ATOM 1527 C C . GLY A 1 194 ? 23.682 -2.673 -31.414 1.00 91.44 194 GLY A C 1
ATOM 1528 O O . GLY A 1 194 ? 24.412 -1.687 -31.373 1.00 91.44 194 GLY A O 1
ATOM 1529 N N . GLU A 1 195 ? 22.360 -2.578 -31.235 1.00 89.50 195 GLU A N 1
ATOM 1530 C CA . GLU A 1 195 ? 21.642 -1.313 -31.004 1.00 89.50 195 GLU A CA 1
ATOM 1531 C C . GLU A 1 195 ? 21.829 -0.781 -29.573 1.00 89.50 195 GLU A C 1
ATOM 1533 O O . GLU A 1 195 ? 21.697 0.419 -29.328 1.00 89.50 195 GLU A O 1
ATOM 1538 N N . MET A 1 196 ? 22.137 -1.660 -28.613 1.00 92.12 196 MET A N 1
ATOM 1539 C CA . MET A 1 196 ? 22.412 -1.284 -27.224 1.00 92.12 196 MET A CA 1
ATOM 1540 C C . MET A 1 196 ? 23.438 -2.202 -26.557 1.00 92.12 196 MET A C 1
ATOM 1542 O O . MET A 1 196 ? 23.559 -3.380 -26.881 1.00 92.12 196 MET A O 1
ATOM 1546 N N . GLY A 1 197 ? 24.158 -1.672 -25.567 1.00 93.06 197 GLY A N 1
ATOM 1547 C CA . GLY A 1 197 ? 25.102 -2.459 -24.775 1.00 93.06 197 GLY A CA 1
ATOM 1548 C C . GLY A 1 197 ? 24.408 -3.371 -23.748 1.00 93.06 197 GLY A C 1
ATOM 1549 O O . GLY A 1 197 ? 23.356 -3.010 -23.211 1.00 93.06 197 GLY A O 1
ATOM 1550 N N . PRO A 1 198 ? 25.020 -4.509 -23.369 1.00 92.12 198 PRO A N 1
ATOM 1551 C CA . PRO A 1 198 ? 24.465 -5.428 -22.367 1.00 92.12 198 PRO A CA 1
ATOM 1552 C C . PRO A 1 198 ? 24.291 -4.781 -20.982 1.00 92.12 198 PRO A C 1
ATOM 1554 O O . PRO A 1 198 ? 23.406 -5.171 -20.223 1.00 92.12 198 PRO A O 1
ATOM 1557 N N . GLY A 1 199 ? 25.071 -3.742 -20.661 1.00 94.38 199 GLY A N 1
ATOM 1558 C CA . GLY A 1 199 ? 24.895 -2.964 -19.429 1.00 94.38 199 GLY A CA 1
ATOM 1559 C C . GLY A 1 199 ? 23.531 -2.268 -19.338 1.00 94.38 199 GLY A C 1
ATOM 1560 O O . GLY A 1 199 ? 22.954 -2.202 -18.255 1.00 94.38 199 GLY A O 1
ATOM 1561 N N . VAL A 1 200 ? 22.971 -1.823 -20.471 1.00 93.31 200 VAL A N 1
ATOM 1562 C CA . VAL A 1 200 ? 21.626 -1.224 -20.520 1.00 93.31 200 VAL A CA 1
ATOM 1563 C C . VAL A 1 200 ? 20.570 -2.279 -20.188 1.00 93.31 200 VAL A C 1
ATOM 1565 O O . VAL A 1 200 ? 19.668 -2.011 -19.402 1.00 93.31 200 VAL A O 1
ATOM 1568 N N . LEU A 1 201 ? 20.720 -3.507 -20.694 1.00 94.38 201 LEU A N 1
ATOM 1569 C CA . LEU A 1 201 ? 19.808 -4.614 -20.389 1.00 94.38 201 LEU A CA 1
ATOM 1570 C C . LEU A 1 201 ? 19.779 -4.924 -18.886 1.00 94.38 201 LEU A C 1
ATOM 1572 O O . LEU A 1 201 ? 18.709 -5.005 -18.282 1.00 94.38 201 LEU A O 1
ATOM 1576 N N . ILE A 1 202 ? 20.960 -5.057 -18.274 1.00 95.06 202 ILE A N 1
ATOM 1577 C CA . ILE A 1 202 ? 21.098 -5.338 -16.838 1.00 95.06 202 ILE A CA 1
ATOM 1578 C C . ILE A 1 202 ? 20.490 -4.199 -16.012 1.00 95.06 202 ILE A C 1
ATOM 1580 O O . ILE A 1 202 ? 19.737 -4.455 -15.070 1.00 95.06 202 ILE A O 1
ATOM 1584 N N . ALA A 1 203 ? 20.758 -2.944 -16.384 1.00 94.94 203 ALA A N 1
ATOM 1585 C CA . ALA A 1 203 ? 20.184 -1.784 -15.711 1.00 94.94 203 ALA A CA 1
ATOM 1586 C C . ALA A 1 203 ? 18.648 -1.790 -15.758 1.00 94.94 203 ALA A C 1
ATOM 1588 O O . ALA A 1 203 ? 18.011 -1.557 -14.733 1.00 94.94 203 ALA A O 1
ATOM 1589 N N . PHE A 1 204 ? 18.044 -2.127 -16.903 1.00 95.25 204 PHE A N 1
ATOM 1590 C CA . PHE A 1 204 ? 16.589 -2.252 -17.033 1.00 95.25 204 PHE A CA 1
ATOM 1591 C C . PHE A 1 204 ? 16.001 -3.299 -16.078 1.00 95.25 204 PHE A C 1
ATOM 1593 O O . PHE A 1 204 ? 14.990 -3.034 -15.426 1.00 95.25 204 PHE A O 1
ATOM 1600 N N . LEU A 1 205 ? 16.641 -4.463 -15.939 1.00 94.25 205 LEU A N 1
ATOM 1601 C CA . LEU A 1 205 ? 16.194 -5.497 -14.998 1.00 94.25 205 LEU A CA 1
ATOM 1602 C C . LEU A 1 205 ? 16.258 -5.009 -13.540 1.00 94.25 205 LEU A C 1
ATOM 1604 O O . LEU A 1 205 ? 15.313 -5.216 -12.776 1.00 94.25 205 LEU A O 1
ATOM 1608 N N . LEU A 1 206 ? 17.327 -4.305 -13.158 1.00 94.25 206 LEU A N 1
ATOM 1609 C CA . LEU A 1 206 ? 17.457 -3.716 -11.819 1.00 94.25 206 LEU A CA 1
ATOM 1610 C C . LEU A 1 206 ? 16.415 -2.617 -11.570 1.00 94.25 206 LEU A C 1
ATOM 1612 O O . LEU A 1 206 ? 15.829 -2.542 -10.486 1.00 94.25 206 LEU A O 1
ATOM 1616 N N . TYR A 1 207 ? 16.153 -1.781 -12.574 1.00 94.12 207 TYR A N 1
ATOM 1617 C CA . TYR A 1 207 ? 15.157 -0.721 -12.481 1.00 94.12 207 TYR A CA 1
ATOM 1618 C C . TYR A 1 207 ? 13.737 -1.261 -12.370 1.00 94.12 207 TYR A C 1
ATOM 1620 O O . TYR A 1 207 ? 12.984 -0.745 -11.550 1.00 94.12 207 TYR A O 1
ATOM 1628 N N . ILE A 1 208 ? 13.388 -2.338 -13.078 1.00 92.12 208 ILE A N 1
ATOM 1629 C CA . ILE A 1 208 ? 12.088 -3.000 -12.906 1.00 92.12 208 ILE A CA 1
ATOM 1630 C C . ILE A 1 208 ? 11.917 -3.499 -11.465 1.00 92.12 208 ILE A C 1
ATOM 1632 O O . ILE A 1 208 ? 10.872 -3.253 -10.864 1.00 92.12 208 ILE A O 1
ATOM 1636 N N . GLN A 1 209 ? 12.930 -4.137 -10.861 1.00 90.25 209 GLN A N 1
ATOM 1637 C CA . GLN A 1 209 ? 12.826 -4.564 -9.455 1.00 90.25 209 GLN A CA 1
ATOM 1638 C C . GLN A 1 209 ? 12.561 -3.388 -8.518 1.00 90.25 209 GLN A C 1
ATOM 1640 O O . GLN A 1 209 ? 11.692 -3.476 -7.650 1.00 90.25 209 GLN A O 1
ATOM 1645 N N . ARG A 1 210 ? 13.296 -2.285 -8.701 1.00 89.81 210 ARG A N 1
ATOM 1646 C CA . ARG A 1 210 ? 13.122 -1.074 -7.892 1.00 89.81 210 ARG A CA 1
ATOM 1647 C C . ARG A 1 210 ? 11.779 -0.393 -8.144 1.00 89.81 210 ARG A C 1
ATOM 1649 O O . ARG A 1 210 ? 11.199 0.116 -7.197 1.00 89.81 210 ARG A O 1
ATOM 1656 N N . PHE A 1 211 ? 11.270 -0.419 -9.374 1.00 88.06 211 PHE A N 1
ATOM 1657 C CA . PHE A 1 211 ? 9.994 0.190 -9.746 1.00 88.06 211 PHE A CA 1
ATOM 1658 C C . PHE A 1 211 ? 8.807 -0.493 -9.058 1.00 88.06 211 PHE A C 1
ATOM 1660 O O . PHE A 1 211 ? 7.901 0.179 -8.579 1.00 88.06 211 PHE A O 1
ATOM 1667 N N . PHE A 1 212 ? 8.812 -1.825 -8.959 1.00 84.19 212 PHE A N 1
ATOM 1668 C CA . PHE A 1 212 ? 7.731 -2.565 -8.297 1.00 84.19 212 PHE A CA 1
ATOM 1669 C C . PHE A 1 212 ? 7.894 -2.680 -6.774 1.00 84.19 212 PHE A C 1
ATOM 1671 O O . PHE A 1 212 ? 6.974 -3.154 -6.116 1.00 84.19 212 PHE A O 1
ATOM 1678 N N . ASN A 1 213 ? 9.025 -2.258 -6.197 1.00 81.88 213 ASN A N 1
ATOM 1679 C CA . ASN A 1 213 ? 9.274 -2.371 -4.756 1.00 81.88 213 ASN A CA 1
ATOM 1680 C C . ASN A 1 213 ? 8.308 -1.518 -3.904 1.00 81.88 213 ASN A C 1
ATOM 1682 O O . ASN A 1 213 ? 7.696 -2.082 -3.008 1.00 81.88 213 ASN A O 1
ATOM 1686 N N . PRO A 1 214 ? 8.046 -0.231 -4.219 1.00 73.00 214 PRO A N 1
ATOM 1687 C CA . PRO A 1 214 ? 7.071 0.574 -3.472 1.00 73.00 214 PRO A CA 1
ATOM 1688 C C . PRO A 1 214 ? 5.629 0.056 -3.536 1.00 73.00 214 PRO A C 1
ATOM 1690 O O . PRO A 1 214 ? 4.779 0.496 -2.771 1.00 73.00 214 PRO A O 1
ATOM 1693 N N . VAL A 1 215 ? 5.328 -0.813 -4.507 1.00 68.50 215 VAL A N 1
ATOM 1694 C CA . VAL A 1 215 ? 3.991 -1.388 -4.715 1.00 68.50 215 VAL A CA 1
ATOM 1695 C C . VAL A 1 215 ? 3.797 -2.672 -3.894 1.00 68.50 215 VAL A C 1
ATOM 1697 O O . VAL A 1 215 ? 2.662 -3.124 -3.738 1.00 68.50 215 VAL A O 1
ATOM 1700 N N . ARG A 1 216 ? 4.886 -3.282 -3.414 1.00 60.59 216 ARG A N 1
ATOM 1701 C CA . ARG A 1 216 ? 4.871 -4.524 -2.631 1.00 60.59 216 ARG A CA 1
ATOM 1702 C C . ARG A 1 216 ? 4.643 -4.281 -1.146 1.00 60.59 216 ARG A C 1
ATOM 1704 O O . ARG A 1 216 ? 4.978 -3.183 -0.660 1.00 60.59 216 ARG A O 1
#

Sequence (216 aa):
METIFLSYAGQAVLFRMRTEMFDHLQQLSLRFFDNHKVGRLMSRVQNDVHQVQELLTSGILDILTSALTLVGITIVMIMMNTRLALLTLTVVPVLGIVVFIWQKYARRAFIKVRRAIATVNAQLQEGISGVRVTQSLSREEVNFKQFDTVNKAHLDANVNAVRLQAVMMPIVQILTGIAFSLVIVFGGYQVLAGEMGPGVLIAFLLYIQRFFNPVR

InterPro domains:
  IPR011527 ABC transporter type 1, transmembrane domain [PF00664] (3-215)
  IPR011527 ABC transporter type 1, transmembrane domain [PS50929] (1-216)
  IPR036640 ABC transporter type 1, transmembrane domain superfamily [G3DSA:1.20.1560.10] (1-216)
  IPR036640 ABC transporter type 1, transmembrane domain superfamily [SSF90123] (3-215)
  IPR039421 Type 1 protein exporter [PTHR43394] (2-210)

Mean predicted aligned error: 7.56 Å

Secondary structure (DSSP, 8-state):
-HHHHHHHHHHHHHHHHHHHHHHHHHHS-HHHHHHS-HHHHHHIIIIIHHHHHHIIIIIHHHHHHHHHHHHHHHHHHHHH-HHHHHHHHTHHHHHHHHHHHHHHHHHHHHHHHHHHHHHHHHHHHHHHHTHHHHHHTT-HHHHHHHHHHHHHHHHHHHHHHHHHHHTHHHHHHHHHHHHHHHIIIIIHHHHHTTSS-HHHHHHHHHHHHHHHGGG-

pLDDT: mean 91.64, std 6.8, range [56.06, 98.5]

Foldseek 3Di:
DVLVVLVVVLVVQLVVLLVVLVVVVVVDDPVVCVVDPPVVSVCCNPPVSNVVSCCSRPVVVLVVVLVCLLVVLLVVLCVQPVVLSVQLCVLVVVLVVVCVVLVVVLVVLVVQLVVLVVVLVVLVVCCVVCVVVCVVVVPVVVSVVVSVVSVVSNVVSVVVSVVSVVVSVVSLVVSLVVSLVSLCVVVVVCCVVVVHPVVSSVSSNVSSVSNSPSVD

Nearest PDB structures (foldseek):
  5mkk-assembly1_A  TM=9.22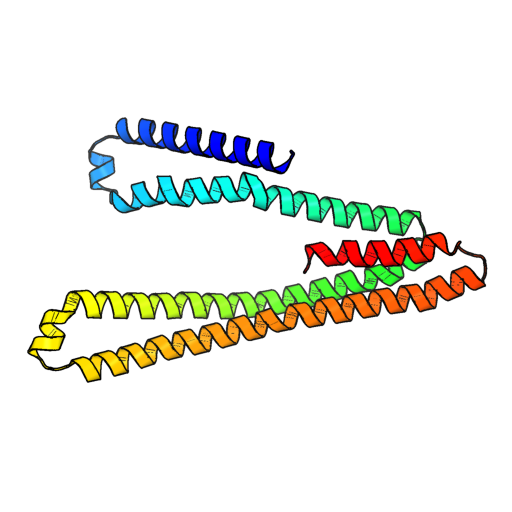9E-01  e=1.462E-10  Thermus thermophilus HB27
  4q4j-assembly1_A  TM=9.171E-01  e=8.516E-09  Thermotoga maritima MSB8
  4q4a-assembly1_A  TM=9.156E-01  e=1.142E-08  Thermotoga maritima MSB8
  4ayx-assembly1_A  TM=8.298E-01  e=3.886E-08  Homo sapiens
  8qoe-assembly1_A  TM=6.593E-01  e=1.775E-08  Bacillus subtilis

Radius of gyration: 26.81 Å; Cα contacts (8 Å, |Δi|>4): 114; chains: 1; bounding box: 56×49×71 Å

Solvent-accessible surface area (backbone atoms only — not comparable to full-atom values): 11493 Å² total; per-residue (Å²): 109,68,68,57,55,43,52,50,53,31,50,52,52,42,52,50,54,44,50,53,53,52,55,52,58,72,73,54,57,71,72,55,56,77,77,40,63,63,70,60,54,53,44,43,60,53,52,53,45,46,51,53,30,47,39,67,55,44,53,51,51,52,52,50,51,42,50,51,49,47,52,51,48,51,53,51,40,37,74,76,37,50,71,61,30,56,62,42,50,56,49,52,62,56,49,50,52,51,50,57,58,47,50,61,54,48,54,54,30,49,51,48,25,58,51,28,49,52,52,38,51,50,52,50,53,49,49,64,76,40,39,67,60,34,58,76,66,71,35,58,69,61,53,46,56,56,49,49,54,41,45,48,52,24,49,55,29,40,55,53,34,50,55,59,56,62,53,51,59,58,52,54,50,52,48,50,51,49,35,49,51,48,44,52,58,55,42,47,49,34,35,76,72,66,77,42,59,67,67,58,52,54,50,51,55,55,45,51,55,60,58,52,47,79,78,104

Organism: NCBI:txid412755